Protein AF-0000000080269031 (afdb_homodimer)

Organism: Selenomonas ruminantium (NCBI:txid971)

Secondary structure (DSSP, 8-state):
--------GGG-HHHHHHHHHHHHTT----EEEE--STT--EEEEEEEEETTEEEEEEEEE-SSSEEEEEEEEES---GGGHHHHHHHHHHHHHH-SS-EEEE-TTS-EEEEEEEE--GGG--HHHHHHHHHHHHHHHHHHHHHHHHHHH--/--------GGG-HHHHHHHHHHHHTT----EEEE--STT--EEEEEEEEETTEEEEEEEEE-SSSEEEEEEEEES---GGGHHHHHHHHHHHHHH-SS-EEEE-TTS-EEEEEEEE--GGG--HHHHHHHHHHHHHHHHHHHHHHHHHHH--

Nearest PDB structures (foldseek):
  4h5b-assembly1_A  TM=6.605E-01  e=9.428E-04  Deinococcus radiodurans R1 = ATCC 13939 = DSM 20539
  3epu-assembly1_B  TM=6.458E-01  e=1.858E-01  Salmonella enterica subsp. enterica serovar Typhimurium
  1xkp-assembly1_B  TM=5.368E-01  e=6.849E-02  Yersinia pestis
  2plg-assembly1_B  TM=4.827E-01  e=7.170E-01  Synechococcus elongatus
  1nd4-assembly1_B  TM=2.500E-01  e=1.368E+00  Klebsiella pneumoniae

Radius of gyration: 20.29 Å; Cα contacts (8 Å, |Δi|>4): 514; chains: 2; bounding box: 49×65×46 Å

Structure (mmCIF, N/CA/C/O backbone):
data_AF-0000000080269031-model_v1
#
loop_
_entity.id
_entity.type
_entity.pdbx_description
1 polymer 'Putative sensory transduction regulator'
#
loop_
_atom_site.group_PDB
_atom_site.id
_atom_site.type_symbol
_atom_site.label_atom_id
_atom_site.label_alt_id
_atom_site.label_comp_id
_atom_site.label_asym_id
_atom_site.label_entity_id
_atom_site.label_seq_id
_atom_site.pdbx_PDB_ins_code
_atom_site.Cartn_x
_atom_site.Cartn_y
_atom_site.Cartn_z
_atom_site.occupancy
_atom_site.B_iso_or_equiv
_atom_site.auth_seq_id
_atom_site.auth_comp_id
_atom_site.auth_asym_id
_atom_site.auth_atom_id
_atom_site.pdbx_PDB_model_num
ATOM 1 N N . MET A 1 1 ? -13.305 33.188 -23.172 1 34.16 1 MET A N 1
ATOM 2 C CA . MET A 1 1 ? -13.047 31.781 -22.984 1 34.16 1 MET A CA 1
ATOM 3 C C . MET A 1 1 ? -13.836 31.234 -21.797 1 34.16 1 MET A C 1
ATOM 5 O O . MET A 1 1 ? -13.859 31.859 -20.719 1 34.16 1 MET A O 1
ATOM 9 N N . PRO A 1 2 ? -14.867 30.391 -21.984 1 37 2 PRO A N 1
ATOM 10 C CA . PRO A 1 2 ? -15.719 29.984 -20.859 1 37 2 PRO A CA 1
ATOM 11 C C . PRO A 1 2 ? -14.922 29.438 -19.672 1 37 2 PRO A C 1
ATOM 13 O O . PRO A 1 2 ? -13.875 28.812 -19.875 1 37 2 PRO A O 1
ATOM 16 N N . ARG A 1 3 ? -14.859 30.094 -18.578 1 33.38 3 ARG A N 1
ATOM 17 C CA . ARG A 1 3 ? -14.258 29.609 -17.328 1 33.38 3 ARG A CA 1
ATOM 18 C C . ARG A 1 3 ? -14.516 28.125 -17.141 1 33.38 3 ARG A C 1
ATOM 20 O O . ARG A 1 3 ? -15.664 27.672 -17.125 1 33.38 3 ARG A O 1
ATOM 27 N N . LYS A 1 4 ? -13.656 27.188 -17.625 1 43.5 4 LYS A N 1
ATOM 28 C CA . LYS A 1 4 ? -13.742 25.75 -17.359 1 43.5 4 LYS A CA 1
ATOM 29 C C . LYS A 1 4 ? -14.266 25.484 -15.945 1 43.5 4 LYS A C 1
ATOM 31 O O . LYS A 1 4 ? -13.711 25.984 -14.969 1 43.5 4 LYS A O 1
ATOM 36 N N . ALA A 1 5 ? -15.531 25.203 -15.625 1 43.94 5 ALA A N 1
ATOM 37 C CA . ALA A 1 5 ? -16.266 24.953 -14.383 1 43.94 5 ALA A CA 1
ATOM 38 C C . ALA A 1 5 ? -15.398 24.172 -13.391 1 43.94 5 ALA A C 1
ATOM 40 O O . ALA A 1 5 ? -14.828 23.141 -13.734 1 43.94 5 ALA A O 1
ATOM 41 N N . LYS A 1 6 ? -14.773 24.828 -12.422 1 51.22 6 LYS A N 1
ATOM 42 C CA . LYS A 1 6 ? -14.055 24.203 -11.312 1 51.22 6 LYS A CA 1
ATOM 43 C C . LYS A 1 6 ? -14.742 22.906 -10.875 1 51.22 6 LYS A C 1
ATOM 45 O O . LYS A 1 6 ? -15.922 22.906 -10.523 1 51.22 6 LYS A O 1
ATOM 50 N N . LYS A 1 7 ? -14.273 21.75 -11.5 1 59.34 7 LYS A N 1
ATOM 51 C CA . LYS A 1 7 ? -14.82 20.5 -11.008 1 59.34 7 LYS A CA 1
ATOM 52 C C . LYS A 1 7 ? -14.914 20.5 -9.484 1 59.34 7 LYS A C 1
ATOM 54 O O . LYS A 1 7 ? -13.984 20.938 -8.797 1 59.34 7 LYS A O 1
ATOM 59 N N . SER A 1 8 ? -16.062 20.578 -8.836 1 73 8 SER A N 1
ATOM 60 C CA . SER A 1 8 ? -16.406 20.625 -7.418 1 73 8 SER A CA 1
ATOM 61 C C . SER A 1 8 ? -16.469 19.219 -6.82 1 73 8 SER A C 1
ATOM 63 O O . SER A 1 8 ? -16.359 18.219 -7.543 1 73 8 SER A O 1
ATOM 65 N N . VAL A 1 9 ? -16.406 19.125 -5.441 1 82.38 9 VAL A N 1
ATOM 66 C CA . VAL A 1 9 ? -16.562 17.891 -4.684 1 82.38 9 VAL A CA 1
ATOM 67 C C . VAL A 1 9 ? -17.703 17.062 -5.262 1 82.38 9 VAL A C 1
ATOM 69 O O . VAL A 1 9 ? -17.672 15.836 -5.262 1 82.38 9 VAL A O 1
ATOM 72 N N . GLU A 1 10 ? -18.609 17.734 -5.988 1 84.69 10 GLU A N 1
ATOM 73 C CA . GLU A 1 10 ? -19.828 17.109 -6.48 1 84.69 10 GLU A CA 1
ATOM 74 C C . GLU A 1 10 ? -19.547 16.203 -7.684 1 84.69 10 GLU A C 1
ATOM 76 O O . GLU A 1 10 ? -20.344 15.328 -8.016 1 84.69 10 GLU A O 1
ATOM 81 N N . SER A 1 11 ? -18.484 16.438 -8.305 1 87.62 11 SER A N 1
ATOM 82 C CA . SER A 1 11 ? -18.156 15.648 -9.484 1 87.62 11 SER A CA 1
ATOM 83 C C . SER A 1 11 ? -17.484 14.336 -9.094 1 87.62 11 SER A C 1
ATOM 85 O O . SER A 1 11 ? -17.219 13.492 -9.945 1 87.62 11 SER A O 1
ATOM 87 N N . ASN A 1 12 ? -17.234 14.125 -7.809 1 93.44 12 ASN A N 1
ATOM 88 C CA . ASN A 1 12 ? -16.625 12.938 -7.223 1 93.44 12 ASN A CA 1
ATOM 89 C C . ASN A 1 12 ? -17.531 12.289 -6.184 1 93.44 12 ASN A C 1
ATOM 91 O O . ASN A 1 12 ? -17.594 12.75 -5.039 1 93.44 12 ASN A O 1
ATOM 95 N N . GLU A 1 13 ? -18.172 11.234 -6.586 1 93.44 13 GLU A N 1
ATOM 96 C CA . GLU A 1 13 ? -19.172 10.602 -5.742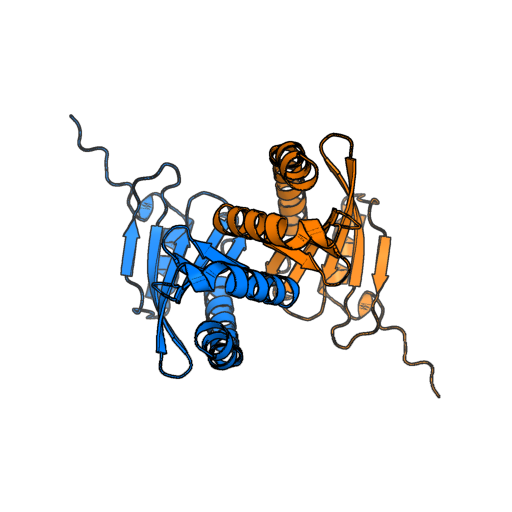 1 93.44 13 GLU A CA 1
ATOM 97 C C . GLU A 1 13 ? -18.562 10.125 -4.426 1 93.44 13 GLU A C 1
ATOM 99 O O . GLU A 1 13 ? -19.188 10.25 -3.367 1 93.44 13 GLU A O 1
ATOM 104 N N . LYS A 1 14 ? -17.406 9.523 -4.469 1 96.31 14 LYS A N 1
ATOM 105 C CA . LYS A 1 14 ? -16.734 9.047 -3.264 1 96.31 14 LYS A CA 1
ATOM 106 C C . LYS A 1 14 ? -16.422 10.203 -2.316 1 96.31 14 LYS A C 1
ATOM 108 O O . LYS A 1 14 ? -16.594 10.078 -1.102 1 96.31 14 LYS A O 1
ATOM 113 N N . ALA A 1 15 ? -15.961 11.273 -2.91 1 96.25 15 ALA A N 1
ATOM 114 C CA . ALA A 1 15 ? -15.641 12.445 -2.104 1 96.25 15 ALA A CA 1
ATOM 115 C C . ALA A 1 15 ? -16.891 12.992 -1.418 1 96.25 15 ALA A C 1
ATOM 117 O O . ALA A 1 15 ? -16.844 13.406 -0.256 1 96.25 15 ALA A O 1
ATOM 118 N N . VAL A 1 16 ? -18 12.992 -2.105 1 95.38 16 VAL A N 1
ATOM 119 C CA . VAL A 1 16 ? -19.266 13.453 -1.541 1 95.38 16 VAL A CA 1
ATOM 120 C C . VAL A 1 16 ? -19.656 12.555 -0.366 1 95.38 16 VAL A C 1
ATOM 122 O O . VAL A 1 16 ? -20.031 13.055 0.701 1 95.38 16 VAL A O 1
ATOM 125 N N . LYS A 1 17 ? -19.516 11.281 -0.581 1 96.12 17 LYS A N 1
ATOM 126 C CA . LYS A 1 17 ? -19.859 10.328 0.472 1 96.12 17 LYS A CA 1
ATOM 127 C C . LYS A 1 17 ? -18.984 10.539 1.707 1 96.12 17 LYS A C 1
ATOM 129 O O . LYS A 1 17 ? -19.484 10.477 2.836 1 96.12 17 LYS A O 1
ATOM 134 N N . PHE A 1 18 ? -17.75 10.773 1.532 1 97.19 18 PHE A N 1
ATOM 135 C CA . PHE A 1 18 ? -16.828 10.977 2.654 1 97.19 18 PHE A CA 1
ATOM 136 C C . PHE A 1 18 ? -17.156 12.273 3.389 1 97.19 18 PHE A C 1
ATOM 138 O O . PHE A 1 18 ? -17.141 12.32 4.621 1 97.19 18 PHE A O 1
ATOM 145 N N . GLN A 1 19 ? -17.453 13.305 2.615 1 96.5 19 GLN A N 1
ATOM 146 C CA . GLN A 1 19 ? -17.844 14.578 3.209 1 96.5 19 GLN A CA 1
ATOM 147 C C . GLN A 1 19 ? -19.094 14.43 4.066 1 96.5 19 GLN A C 1
ATOM 149 O O . GLN A 1 19 ? -19.172 14.977 5.172 1 96.5 19 GLN A O 1
ATOM 154 N N . GLU A 1 20 ? -20.047 13.75 3.549 1 96.44 20 GLU A N 1
ATOM 155 C CA . GLU A 1 20 ? -21.281 13.492 4.301 1 96.44 20 GLU A CA 1
ATOM 156 C C . GLU A 1 20 ? -20.984 12.727 5.59 1 96.44 20 GLU A C 1
ATOM 158 O O . GLU A 1 20 ? -21.547 13.031 6.641 1 96.44 20 GLU A O 1
ATOM 163 N N . PHE A 1 21 ? -20.156 11.75 5.457 1 97.38 21 PHE A N 1
ATOM 164 C CA . PHE A 1 21 ? -19.734 10.969 6.617 1 97.38 21 PHE A CA 1
ATOM 165 C C . PHE A 1 21 ? -19.109 11.867 7.676 1 97.38 21 PHE A C 1
ATOM 167 O O . PHE A 1 21 ? -19.406 11.742 8.867 1 97.38 21 PHE A O 1
ATOM 174 N N . LEU A 1 22 ? -18.188 12.789 7.309 1 97 22 LEU A N 1
ATOM 175 C CA . LEU A 1 22 ? -17.531 13.719 8.227 1 97 22 LEU A CA 1
ATOM 176 C C . LEU A 1 22 ? -18.562 14.602 8.93 1 97 22 LEU A C 1
ATOM 178 O O . LEU A 1 22 ? -18.5 14.773 10.148 1 97 22 LEU A O 1
ATOM 182 N N . ILE A 1 23 ? -19.516 15.102 8.172 1 96.5 23 ILE A N 1
ATOM 183 C CA . ILE A 1 23 ? -20.547 15.984 8.695 1 96.5 23 ILE A CA 1
ATOM 184 C C . ILE A 1 23 ? -21.422 15.227 9.695 1 96.5 23 ILE A C 1
ATOM 186 O O . ILE A 1 23 ? -21.641 15.695 10.812 1 96.5 23 ILE A O 1
ATOM 190 N N . GLU A 1 24 ? -21.828 14.062 9.344 1 97.25 24 GLU A N 1
ATOM 191 C CA . GLU A 1 24 ? -22.719 13.242 10.164 1 97.25 24 GLU A CA 1
ATOM 192 C C . GLU A 1 24 ? -22.047 12.859 11.484 1 97.25 24 GLU A C 1
ATOM 194 O O . GLU A 1 24 ? -22.734 12.672 12.492 1 97.25 24 GLU A O 1
ATOM 199 N N . ASN A 1 25 ? -20.797 12.742 11.484 1 96.81 25 ASN A N 1
ATOM 200 C CA . ASN A 1 25 ? -20.078 12.305 12.68 1 96.81 25 ASN A CA 1
ATOM 201 C C . ASN A 1 25 ? -19.406 13.477 13.391 1 96.81 25 ASN A C 1
ATOM 203 O O . ASN A 1 25 ? -18.594 13.273 14.297 1 96.81 25 ASN A O 1
ATOM 207 N N . ASN A 1 26 ? -19.625 14.703 12.984 1 96.38 26 ASN A N 1
ATOM 208 C CA . ASN A 1 26 ? -19.141 15.945 13.578 1 96.38 26 ASN A CA 1
ATOM 209 C C . ASN A 1 26 ? -17.609 16 13.586 1 96.38 26 ASN A C 1
ATOM 211 O O . ASN A 1 26 ? -17.016 16.375 14.594 1 96.38 26 ASN A O 1
ATOM 215 N N . ILE A 1 27 ? -17.062 15.477 12.461 1 95.44 27 ILE A N 1
ATOM 216 C CA . ILE A 1 27 ? -15.609 15.555 12.266 1 95.44 27 ILE A CA 1
ATOM 217 C C . ILE A 1 27 ? -15.266 16.812 11.477 1 95.44 27 ILE A C 1
ATOM 219 O O . ILE A 1 27 ? -15.625 16.922 10.297 1 95.44 27 ILE A O 1
ATOM 223 N N . ASN A 1 28 ? -14.547 17.766 12.055 1 94.25 28 ASN A N 1
ATOM 224 C CA . ASN A 1 28 ? -14.312 19.062 11.43 1 94.25 28 ASN A CA 1
ATOM 225 C C . ASN A 1 28 ? -12.82 19.375 11.32 1 94.25 28 ASN A C 1
ATOM 227 O O . ASN A 1 28 ? -12.43 20.547 11.281 1 94.25 28 ASN A O 1
ATOM 231 N N . VAL A 1 29 ? -12.086 18.406 11.18 1 93.38 29 VAL A N 1
ATOM 232 C CA . VAL A 1 29 ? -10.641 18.609 11.234 1 93.38 29 VAL A CA 1
ATOM 233 C C . VAL A 1 29 ? -10.07 18.641 9.812 1 93.38 29 VAL A C 1
ATOM 235 O O . VAL A 1 29 ? -8.859 18.734 9.625 1 93.38 29 VAL A O 1
ATOM 238 N N . PHE A 1 30 ? -10.914 18.578 8.812 1 96.12 30 PHE A N 1
ATOM 239 C CA . PHE A 1 30 ? -10.445 18.516 7.434 1 96.12 30 PHE A CA 1
ATOM 240 C C . PHE A 1 30 ? -10.82 19.797 6.688 1 96.12 30 PHE A C 1
ATOM 242 O O . PHE A 1 30 ? -11.922 20.328 6.863 1 96.12 30 PHE A O 1
ATOM 249 N N . SER A 1 31 ? -9.945 20.281 5.918 1 96.62 31 SER A N 1
ATOM 250 C CA . SER A 1 31 ? -10.234 21.234 4.852 1 96.62 31 SER A CA 1
ATOM 251 C C . SER A 1 31 ? -10.266 20.547 3.488 1 96.62 31 SER A C 1
ATOM 253 O O . SER A 1 31 ? -9.492 19.625 3.234 1 96.62 31 SER A O 1
ATOM 255 N N . THR A 1 32 ? -11.109 21.016 2.648 1 95.75 32 THR A N 1
ATOM 256 C CA . THR A 1 32 ? -11.305 20.344 1.366 1 95.75 32 THR A CA 1
ATOM 257 C C . THR A 1 32 ? -10.828 21.219 0.217 1 95.75 32 THR A C 1
ATOM 259 O O . THR A 1 32 ? -11.031 22.438 0.227 1 95.75 32 THR A O 1
ATOM 262 N N . GLU A 1 33 ? -10.141 20.578 -0.695 1 94.75 33 GLU A N 1
ATOM 263 C CA . GLU A 1 33 ? -9.68 21.234 -1.91 1 94.75 33 GLU A CA 1
ATOM 264 C C . GLU A 1 33 ? -9.922 20.375 -3.141 1 94.75 33 GLU A C 1
ATOM 266 O O . GLU A 1 33 ? -9.539 19.203 -3.166 1 94.75 33 GLU A O 1
ATOM 271 N N . SER A 1 34 ? -10.555 20.922 -4.145 1 94.12 34 SER A N 1
ATOM 272 C CA . SER A 1 34 ? -10.766 20.203 -5.406 1 94.12 34 SER A CA 1
ATOM 273 C C . SER A 1 34 ? -9.664 20.531 -6.414 1 94.12 34 SER A C 1
ATOM 275 O O . SER A 1 34 ? -9.297 21.688 -6.59 1 94.12 34 SER A O 1
ATOM 277 N N . MET A 1 35 ? -9.211 19.484 -6.969 1 92.75 35 MET A N 1
ATOM 278 C CA . MET A 1 35 ? -8.164 19.672 -7.98 1 92.75 35 MET A CA 1
ATOM 279 C C . MET A 1 35 ? -8.773 19.734 -9.375 1 92.75 35 MET A C 1
ATOM 281 O O . MET A 1 35 ? -9.828 19.141 -9.625 1 92.75 35 MET A O 1
ATOM 285 N N . ASP A 1 36 ? -8.039 20.516 -10.227 1 89.88 36 ASP A N 1
ATOM 286 C CA . ASP A 1 36 ? -8.445 20.594 -11.625 1 89.88 36 ASP A CA 1
ATOM 287 C C . ASP A 1 36 ? -7.75 19.516 -12.461 1 89.88 36 ASP A C 1
ATOM 289 O O . ASP A 1 36 ? -6.805 19.812 -13.195 1 89.88 36 ASP A O 1
ATOM 293 N N . ASP A 1 37 ? -8.172 18.344 -12.289 1 90.62 37 ASP A N 1
ATOM 294 C CA . ASP A 1 37 ? -7.586 17.234 -13.039 1 90.62 37 ASP A CA 1
ATOM 295 C C . ASP A 1 37 ? -8.672 16.328 -13.617 1 90.62 37 ASP A C 1
ATOM 297 O O . ASP A 1 37 ? -9.859 16.5 -13.32 1 90.62 37 ASP A O 1
ATOM 301 N N . ASP A 1 38 ? -8.281 15.43 -14.492 1 90.62 38 ASP A N 1
ATOM 302 C CA . ASP A 1 38 ? -9.219 14.578 -15.227 1 90.62 38 ASP A CA 1
ATOM 303 C C . ASP A 1 38 ? -9.898 13.578 -14.289 1 90.62 38 ASP A C 1
ATOM 305 O O . ASP A 1 38 ? -10.914 12.984 -14.648 1 90.62 38 ASP A O 1
ATOM 309 N N . TYR A 1 39 ? -9.398 13.484 -13.07 1 91.06 39 TYR A N 1
ATOM 310 C CA . TYR A 1 39 ? -9.93 12.469 -12.164 1 91.06 39 TYR A CA 1
ATOM 311 C C . TYR A 1 39 ? -10.789 13.109 -11.07 1 91.06 39 TYR A C 1
ATOM 313 O O . TYR A 1 39 ? -11.172 12.438 -10.109 1 91.06 39 TYR A O 1
ATOM 321 N N . ALA A 1 40 ? -11.031 14.391 -11.18 1 93.69 40 ALA A N 1
ATOM 322 C CA . ALA A 1 40 ? -11.844 15.102 -10.195 1 93.69 40 ALA A CA 1
ATOM 323 C C . ALA A 1 40 ? -11.352 14.836 -8.773 1 93.69 40 ALA A C 1
ATOM 325 O O . ALA A 1 40 ? -12.141 14.5 -7.891 1 93.69 40 ALA A O 1
ATOM 326 N N . THR A 1 41 ? -10.078 14.922 -8.602 1 96.38 41 THR A N 1
ATOM 327 C CA . THR A 1 41 ? -9.484 14.633 -7.301 1 96.38 41 THR A CA 1
ATOM 328 C C . THR A 1 41 ? -9.922 15.664 -6.266 1 96.38 41 THR A C 1
ATOM 330 O O . THR A 1 41 ? -9.914 16.875 -6.539 1 96.38 41 THR A O 1
ATOM 333 N N . VAL A 1 42 ? -10.344 15.188 -5.156 1 97.56 42 VAL A N 1
ATOM 334 C CA . VAL A 1 42 ? -10.633 16.031 -3.994 1 97.56 42 VAL A CA 1
ATOM 335 C C . VAL A 1 42 ? -9.648 15.703 -2.871 1 97.56 42 VAL A C 1
ATOM 337 O O . VAL A 1 42 ? -9.469 14.539 -2.51 1 97.56 42 VAL A O 1
ATOM 340 N N . LEU A 1 43 ? -9.016 16.703 -2.357 1 97.81 43 LEU A N 1
ATOM 341 C CA . LEU A 1 43 ? -8.094 16.578 -1.233 1 97.81 43 LEU A CA 1
ATOM 342 C C . LEU A 1 43 ? -8.773 16.953 0.077 1 97.81 43 LEU A C 1
ATOM 344 O O . LEU A 1 43 ? -9.352 18.047 0.187 1 97.81 43 LEU A O 1
ATOM 348 N N . PHE A 1 44 ? -8.805 16.062 0.998 1 98.12 44 PHE A N 1
ATOM 349 C CA . PHE A 1 44 ? -9.172 16.359 2.379 1 98.12 44 PHE A CA 1
ATOM 350 C C . PHE A 1 44 ? -7.93 16.547 3.24 1 98.12 44 PHE A C 1
ATOM 352 O O . PHE A 1 44 ? -7.309 15.562 3.668 1 98.12 44 PHE A O 1
ATOM 359 N N . ARG A 1 45 ? -7.555 17.766 3.508 1 97.94 45 ARG A N 1
ATOM 360 C CA . ARG A 1 45 ? -6.309 18.094 4.195 1 97.94 45 ARG A CA 1
ATOM 361 C C . ARG A 1 45 ? -6.52 18.172 5.703 1 97.94 45 ARG A C 1
ATOM 363 O O . ARG A 1 45 ? -7.547 18.672 6.168 1 97.94 45 ARG A O 1
ATOM 370 N N . SER A 1 46 ? -5.648 17.594 6.406 1 97.38 46 SER A N 1
ATOM 371 C CA . SER A 1 46 ? -5.637 17.641 7.867 1 97.38 46 SER A CA 1
ATOM 372 C C . SER A 1 46 ? -4.223 17.469 8.414 1 97.38 46 SER A C 1
ATOM 374 O O . SER A 1 46 ? -3.248 17.797 7.73 1 97.38 46 SER A O 1
ATOM 376 N N . ARG A 1 47 ? -4.137 17.25 9.672 1 97.44 47 ARG A N 1
ATOM 377 C CA . ARG A 1 47 ? -2.883 16.969 10.367 1 97.44 47 ARG A CA 1
ATOM 378 C C . ARG A 1 47 ? -3.033 15.805 11.336 1 97.44 47 ARG A C 1
ATOM 380 O O . ARG A 1 47 ? -4.125 15.555 11.852 1 97.44 47 ARG A O 1
ATOM 387 N N . ILE A 1 48 ? -1.985 15.148 11.422 1 95.94 48 ILE A N 1
ATOM 388 C CA . ILE A 1 48 ? -1.922 14.094 12.43 1 95.94 48 ILE A CA 1
ATOM 389 C C . ILE A 1 48 ? -0.862 14.438 13.477 1 95.94 48 ILE A C 1
ATOM 391 O O . ILE A 1 48 ? 0.196 14.977 13.141 1 95.94 48 ILE A O 1
ATOM 395 N N . GLU A 1 49 ? -1.2 14.172 14.68 1 94.94 49 GLU A N 1
ATOM 396 C CA . GLU A 1 49 ? -0.252 14.383 15.766 1 94.94 49 GLU A CA 1
ATOM 397 C C . GLU A 1 49 ? 0.342 13.055 16.234 1 94.94 49 GLU A C 1
ATOM 399 O O . GLU A 1 49 ? -0.392 12.109 16.531 1 94.94 49 GLU A O 1
ATOM 404 N N . ALA A 1 50 ? 1.583 12.969 16.219 1 92.81 50 ALA A N 1
ATOM 405 C CA . ALA A 1 50 ? 2.322 11.812 16.719 1 92.81 50 ALA A CA 1
ATOM 406 C C . ALA A 1 50 ? 3.568 12.242 17.484 1 92.81 50 ALA A C 1
ATOM 408 O O . ALA A 1 50 ? 4.383 13.016 16.969 1 92.81 50 ALA A O 1
ATOM 409 N N . ARG A 1 51 ? 3.756 11.719 18.719 1 94.31 51 ARG A N 1
ATOM 410 C CA . ARG A 1 51 ? 4.902 12.016 19.562 1 94.31 51 ARG A CA 1
ATOM 411 C C . ARG A 1 51 ? 5.109 13.523 19.688 1 94.31 51 ARG A C 1
ATOM 413 O O . ARG A 1 51 ? 6.234 14.016 19.578 1 94.31 51 ARG A O 1
ATOM 420 N N . GLY A 1 52 ? 4.066 14.25 19.781 1 92.75 52 GLY A N 1
ATOM 421 C CA . GLY A 1 52 ? 4.117 15.695 19.969 1 92.75 52 GLY A CA 1
ATOM 422 C C . GLY A 1 52 ? 4.383 16.453 18.688 1 92.75 52 GLY A C 1
ATOM 423 O O . GLY A 1 52 ? 4.441 17.688 18.688 1 92.75 52 GLY A O 1
ATOM 424 N N . GLN A 1 53 ? 4.551 15.805 17.547 1 94.12 53 GLN A N 1
ATOM 425 C CA . GLN A 1 53 ? 4.766 16.438 16.25 1 94.12 53 GLN A CA 1
ATOM 426 C C . GLN A 1 53 ? 3.463 16.547 15.469 1 94.12 53 GLN A C 1
ATOM 428 O O . GLN A 1 53 ? 2.617 15.648 15.539 1 94.12 53 GLN A O 1
ATOM 433 N N . ILE A 1 54 ? 3.359 17.641 14.758 1 96.94 54 ILE A N 1
ATOM 434 C CA . ILE A 1 54 ? 2.223 17.828 13.867 1 96.94 54 ILE A CA 1
ATOM 435 C C . ILE A 1 54 ? 2.645 17.562 12.422 1 96.94 54 ILE A C 1
ATOM 437 O O . ILE A 1 54 ? 3.465 18.281 11.859 1 96.94 54 ILE A O 1
ATOM 441 N N . LEU A 1 55 ? 2.121 16.547 11.859 1 97.75 55 LEU A N 1
ATOM 442 C CA . LEU A 1 55 ? 2.496 16.125 10.516 1 97.75 55 LEU A CA 1
ATOM 443 C C . LEU A 1 55 ? 1.372 16.406 9.523 1 97.75 55 LEU A C 1
ATOM 445 O O . LEU A 1 55 ? 0.227 16 9.75 1 97.75 55 LEU A O 1
ATOM 449 N N . PRO A 1 56 ? 1.681 17.047 8.383 1 98.06 56 PRO A N 1
ATOM 450 C CA . PRO A 1 56 ? 0.649 17.25 7.363 1 98.06 56 PRO A CA 1
ATOM 451 C C . PRO A 1 56 ? 0.137 15.938 6.773 1 98.06 56 PRO A C 1
ATOM 453 O O . PRO A 1 56 ? 0.923 15.023 6.527 1 98.06 56 PRO A O 1
ATOM 456 N N . MET A 1 57 ? -1.146 15.844 6.672 1 98.5 57 MET A N 1
ATOM 457 C CA . MET A 1 57 ? -1.798 14.664 6.105 1 98.5 57 MET A CA 1
ATOM 458 C C . MET A 1 57 ? -2.941 15.07 5.184 1 98.5 57 MET A C 1
ATOM 460 O O . MET A 1 57 ? -3.586 16.094 5.398 1 98.5 57 MET A O 1
ATOM 464 N N . ALA A 1 58 ? -3.135 14.289 4.148 1 98.38 58 ALA A N 1
ATOM 465 C CA . ALA A 1 58 ? -4.277 14.5 3.258 1 98.38 58 ALA A CA 1
ATOM 466 C C . ALA A 1 58 ? -4.848 13.164 2.783 1 98.38 58 ALA A C 1
ATOM 468 O O . ALA A 1 58 ? -4.117 12.18 2.656 1 98.38 58 ALA A O 1
ATOM 469 N N . ILE A 1 59 ? -6.086 13.164 2.609 1 98.5 59 ILE A N 1
ATOM 470 C CA . ILE A 1 59 ? -6.77 12.055 1.94 1 98.5 59 ILE A CA 1
ATOM 471 C C . ILE A 1 59 ? -7.113 12.453 0.507 1 98.5 59 ILE A C 1
ATOM 473 O O . ILE A 1 59 ? -7.801 13.453 0.281 1 98.5 59 ILE A O 1
ATOM 477 N N . LEU A 1 60 ? -6.578 11.758 -0.427 1 98.06 60 LEU A N 1
ATOM 478 C CA . LEU A 1 60 ? -6.84 12 -1.843 1 98.06 60 LEU A CA 1
ATOM 479 C C . LEU A 1 60 ? -7.906 11.047 -2.369 1 98.06 60 LEU A C 1
ATOM 481 O O . LEU A 1 60 ? -7.695 9.828 -2.406 1 98.06 60 LEU A O 1
ATOM 485 N N . ILE A 1 61 ? -9.031 11.555 -2.729 1 97.44 61 ILE A N 1
ATOM 486 C CA . ILE A 1 61 ? -10.141 10.789 -3.287 1 97.44 61 ILE A CA 1
ATOM 487 C C . ILE A 1 61 ? -10.406 11.234 -4.723 1 97.44 61 ILE A C 1
ATOM 489 O O . ILE A 1 61 ? -10.688 12.406 -4.973 1 97.44 61 ILE A O 1
ATOM 493 N N . ASP A 1 62 ? -10.25 10.367 -5.656 1 95.69 62 ASP A N 1
ATOM 494 C CA . ASP A 1 62 ? -10.531 10.688 -7.051 1 95.69 62 ASP A CA 1
ATOM 495 C C . ASP A 1 62 ? -11.461 9.648 -7.676 1 95.69 62 ASP A C 1
ATOM 497 O O . ASP A 1 62 ? -12.055 8.828 -6.973 1 95.69 62 ASP A O 1
ATOM 501 N N . THR A 1 63 ? -11.688 9.695 -9.008 1 93.94 63 THR A N 1
ATOM 502 C CA . THR A 1 63 ? -12.695 8.844 -9.641 1 93.94 63 THR A CA 1
ATOM 503 C C . THR A 1 63 ? -12.125 7.465 -9.945 1 93.94 63 THR A C 1
ATOM 505 O O . THR A 1 63 ? -12.859 6.562 -10.352 1 93.94 63 THR A O 1
ATOM 508 N N . SER A 1 64 ? -10.82 7.246 -9.711 1 92.94 64 SER A N 1
ATOM 509 C CA . SER A 1 64 ? -10.281 5.895 -9.82 1 92.94 64 SER A CA 1
ATOM 510 C C . SER A 1 64 ? -10.703 5.031 -8.641 1 92.94 64 SER A C 1
ATOM 512 O O . SER A 1 64 ? -11.453 5.48 -7.77 1 92.94 64 SER A O 1
ATOM 514 N N . ILE A 1 65 ? -10.242 3.869 -8.562 1 94.25 65 ILE A N 1
ATOM 515 C CA . ILE A 1 65 ? -10.617 2.984 -7.465 1 94.25 65 ILE A CA 1
ATOM 516 C C . ILE A 1 65 ? -9.68 3.188 -6.281 1 94.25 65 ILE A C 1
ATOM 518 O O . ILE A 1 65 ? -9.742 2.457 -5.293 1 94.25 65 ILE A O 1
ATOM 522 N N . PHE A 1 66 ? -8.812 4.164 -6.41 1 95.44 66 PHE A N 1
ATOM 523 C CA . PHE A 1 66 ? -7.781 4.277 -5.383 1 95.44 66 PHE A CA 1
ATOM 524 C C . PHE A 1 66 ? -8.016 5.516 -4.52 1 95.44 66 PHE A C 1
ATOM 526 O O . PHE A 1 66 ? -8.164 6.621 -5.043 1 95.44 66 PHE A O 1
ATOM 533 N N . THR A 1 67 ? -8.117 5.367 -3.301 1 97.19 67 THR A N 1
ATOM 534 C CA . THR A 1 67 ? -8.07 6.398 -2.268 1 97.19 67 THR A CA 1
ATOM 535 C C . THR A 1 67 ? -6.742 6.352 -1.515 1 97.19 67 THR A C 1
ATOM 537 O O . THR A 1 67 ? -6.312 5.285 -1.069 1 97.19 67 THR A O 1
ATOM 540 N N . VAL A 1 68 ? -6.078 7.504 -1.354 1 98.12 68 VAL A N 1
ATOM 541 C CA . VAL A 1 68 ? -4.754 7.516 -0.745 1 98.12 68 VAL A CA 1
ATOM 542 C C . VAL A 1 68 ? -4.762 8.398 0.502 1 98.12 68 VAL A C 1
ATOM 544 O O . VAL A 1 68 ? -5.281 9.516 0.474 1 98.12 68 VAL A O 1
ATOM 547 N N . ILE A 1 69 ? -4.324 7.855 1.586 1 98.56 69 ILE A N 1
ATOM 548 C CA . ILE A 1 69 ? -3.949 8.656 2.746 1 98.56 69 ILE A CA 1
ATOM 549 C C . ILE A 1 69 ? -2.453 8.961 2.699 1 98.56 69 ILE A C 1
ATOM 551 O O . ILE A 1 69 ? -1.625 8.047 2.771 1 98.56 69 ILE A O 1
ATOM 555 N N . ARG A 1 70 ? -2.135 10.227 2.559 1 98.5 70 ARG A N 1
ATOM 556 C CA . ARG A 1 70 ? -0.741 10.633 2.4 1 98.5 70 ARG A CA 1
ATOM 557 C C . ARG A 1 70 ? -0.292 11.516 3.559 1 98.5 70 ARG A C 1
ATOM 559 O O . ARG A 1 70 ? -0.923 12.531 3.848 1 98.5 70 ARG A O 1
ATOM 566 N N . THR A 1 71 ? 0.782 11.133 4.219 1 98.56 71 THR A N 1
ATOM 567 C CA . THR A 1 71 ? 1.345 11.883 5.336 1 98.56 71 THR A CA 1
ATOM 568 C C . THR A 1 71 ? 2.777 12.312 5.027 1 98.56 71 THR A C 1
ATOM 570 O O . THR A 1 71 ? 3.6 11.5 4.613 1 98.56 71 THR A O 1
ATOM 573 N N . GLN A 1 72 ? 2.996 13.562 5.152 1 98 72 GLN A N 1
ATOM 574 C CA . GLN A 1 72 ? 4.355 14.078 5.023 1 98 72 GLN A CA 1
ATOM 575 C C . GLN A 1 72 ? 5.113 13.969 6.34 1 98 72 GLN A C 1
ATOM 577 O O . GLN A 1 72 ? 4.734 14.586 7.336 1 98 72 GLN A O 1
ATOM 582 N N . ILE A 1 73 ? 6.188 13.227 6.316 1 97.06 73 ILE A N 1
ATOM 583 C CA . ILE A 1 73 ? 6.926 12.938 7.539 1 97.06 73 ILE A CA 1
ATOM 584 C C . ILE A 1 73 ? 8.086 13.922 7.68 1 97.06 73 ILE A C 1
ATOM 586 O O . ILE A 1 73 ? 8.438 14.32 8.789 1 97.06 73 ILE A O 1
ATOM 590 N N . ILE A 1 74 ? 8.719 14.227 6.531 1 96 74 ILE A N 1
ATOM 591 C CA . ILE A 1 74 ? 9.836 15.164 6.492 1 96 74 ILE A CA 1
ATOM 592 C C . ILE A 1 74 ? 9.625 16.172 5.367 1 96 74 ILE A C 1
ATOM 594 O O . ILE A 1 74 ? 9.219 15.805 4.262 1 96 74 ILE A O 1
ATOM 598 N N . SER A 1 75 ? 9.891 17.375 5.598 1 93.81 75 SER A N 1
ATOM 599 C CA . SER A 1 75 ? 9.625 18.438 4.629 1 93.81 75 SER A CA 1
ATOM 600 C C . SER A 1 75 ? 10.828 18.672 3.727 1 93.81 75 SER A C 1
ATOM 602 O O . SER A 1 75 ? 10.688 19.156 2.605 1 93.81 75 SER A O 1
ATOM 604 N N . GLY A 1 76 ? 11.984 18.312 4.234 1 93 76 GLY A N 1
ATOM 605 C CA . GLY A 1 76 ? 13.188 18.562 3.459 1 93 76 GLY A CA 1
ATOM 606 C C . GLY A 1 76 ? 14.367 17.719 3.896 1 93 76 GLY A C 1
ATOM 607 O O . GLY A 1 76 ? 15.125 18.109 4.789 1 93 76 GLY A O 1
ATOM 608 N N . LEU A 1 77 ? 14.484 16.672 3.236 1 94.31 77 LEU A N 1
ATOM 609 C CA . LEU A 1 77 ? 15.625 15.797 3.475 1 94.31 77 LEU A CA 1
ATOM 610 C C . LEU A 1 77 ? 16.844 16.266 2.695 1 94.31 77 LEU A C 1
ATOM 612 O O . LEU A 1 77 ? 16.797 16.406 1.473 1 94.31 77 LEU A O 1
ATOM 616 N N . PRO A 1 78 ? 17.906 16.594 3.438 1 93.12 78 PRO A N 1
ATOM 617 C CA . PRO A 1 78 ? 19.125 16.984 2.717 1 93.12 78 PRO A CA 1
ATOM 618 C C . PRO A 1 78 ? 19.547 15.945 1.679 1 93.12 78 PRO A C 1
ATOM 620 O O . PRO A 1 78 ? 19.438 14.742 1.918 1 93.12 78 PRO A O 1
ATOM 623 N N . GLU A 1 79 ? 20.094 16.484 0.616 1 92.69 79 GLU A N 1
ATOM 624 C CA . GLU A 1 79 ? 20.438 15.641 -0.521 1 92.69 79 GLU A CA 1
ATOM 625 C C . GLU A 1 79 ? 21.469 14.578 -0.123 1 92.69 79 GLU A C 1
ATOM 627 O O . GLU A 1 79 ? 21.391 13.438 -0.594 1 92.69 79 GLU A O 1
ATOM 632 N N . ASP A 1 80 ? 22.375 14.961 0.701 1 92.31 80 ASP A N 1
ATOM 633 C CA . ASP A 1 80 ? 23.469 14.062 1.053 1 92.31 80 ASP A CA 1
ATOM 634 C C . ASP A 1 80 ? 22.984 12.914 1.934 1 92.31 80 ASP A C 1
ATOM 636 O O . ASP A 1 80 ? 23.656 11.898 2.068 1 92.31 80 ASP A O 1
ATOM 640 N N . LYS A 1 81 ? 21.812 13.039 2.496 1 93.81 81 LYS A N 1
ATOM 641 C CA . LYS A 1 81 ? 21.266 12 3.371 1 93.81 81 LYS A CA 1
ATOM 642 C C . LYS A 1 81 ? 20.312 11.086 2.611 1 93.81 81 LYS A C 1
ATOM 644 O O . LYS A 1 81 ? 19.969 10.008 3.094 1 93.81 81 LYS A O 1
ATOM 649 N N . GLN A 1 82 ? 19.891 11.453 1.463 1 94.31 82 GLN A N 1
ATOM 650 C CA . GLN A 1 82 ? 18.797 10.797 0.744 1 94.31 82 GLN A CA 1
ATOM 651 C C . GLN A 1 82 ? 19.141 9.344 0.424 1 94.31 82 GLN A C 1
ATOM 653 O O . GLN A 1 82 ? 18.328 8.445 0.609 1 94.31 82 GLN A O 1
ATOM 658 N N . PRO A 1 83 ? 20.422 9.07 0.018 1 93.44 83 PRO A N 1
ATOM 659 C CA . PRO A 1 83 ? 20.719 7.672 -0.3 1 93.44 83 PRO A CA 1
ATOM 660 C C . PRO A 1 83 ? 20.562 6.746 0.906 1 93.44 83 PRO A C 1
ATOM 662 O O . PRO A 1 83 ? 19.922 5.688 0.8 1 93.44 83 PRO A O 1
ATOM 665 N N . ARG A 1 84 ? 21.016 7.109 1.983 1 94.06 84 ARG A N 1
ATOM 666 C CA . ARG A 1 84 ? 20.922 6.301 3.197 1 94.06 84 ARG A CA 1
ATOM 667 C C . ARG A 1 84 ? 19.469 6.156 3.643 1 94.06 84 ARG A C 1
ATOM 669 O O . ARG A 1 84 ? 19.047 5.074 4.055 1 94.06 84 ARG A O 1
ATOM 676 N N . ILE A 1 85 ? 18.719 7.203 3.555 1 95.88 85 ILE A N 1
ATOM 677 C CA . ILE A 1 85 ? 17.328 7.188 4.004 1 95.88 85 ILE A CA 1
ATOM 678 C C . ILE A 1 85 ? 16.5 6.332 3.061 1 95.88 85 ILE A C 1
ATOM 680 O O . ILE A 1 85 ? 15.625 5.582 3.504 1 95.88 85 ILE A O 1
ATOM 684 N N . LYS A 1 86 ? 16.812 6.445 1.796 1 96.56 86 LYS A N 1
ATOM 685 C CA . LYS A 1 86 ? 16.094 5.59 0.85 1 96.56 86 LYS A CA 1
ATOM 686 C C . LYS A 1 86 ? 16.344 4.117 1.141 1 96.56 86 LYS A C 1
ATOM 688 O O . LYS A 1 86 ? 15.453 3.285 1 1 96.56 86 LYS A O 1
ATOM 693 N N . GLU A 1 87 ? 17.531 3.818 1.609 1 95.5 87 GLU A N 1
ATOM 694 C CA . GLU A 1 87 ? 17.844 2.457 2.039 1 95.5 87 GLU A CA 1
ATOM 695 C C . GLU A 1 87 ? 17 2.061 3.252 1 95.5 87 GLU A C 1
ATOM 697 O O . GLU A 1 87 ? 16.453 0.959 3.299 1 95.5 87 GLU A O 1
ATOM 702 N N . TYR A 1 88 ? 16.891 2.877 4.121 1 96.38 88 TYR A N 1
ATOM 703 C CA . TYR A 1 88 ? 16.094 2.633 5.324 1 96.38 88 TYR A CA 1
ATOM 704 C C . TYR A 1 88 ? 14.617 2.5 4.984 1 96.38 88 TYR A C 1
ATOM 706 O O . TYR A 1 88 ? 13.93 1.632 5.523 1 96.38 88 TYR A O 1
ATOM 714 N N . LEU A 1 89 ? 14.148 3.342 4.047 1 97.94 89 LEU A N 1
ATOM 715 C CA . LEU A 1 89 ? 12.75 3.268 3.635 1 97.94 89 LEU A CA 1
ATOM 716 C C . LEU A 1 89 ? 12.453 1.938 2.947 1 97.94 89 LEU A C 1
ATOM 718 O O . LEU A 1 89 ? 11.359 1.388 3.094 1 97.94 89 LEU A O 1
ATOM 722 N N . ASN A 1 90 ? 13.43 1.441 2.213 1 97.94 90 ASN A N 1
ATOM 723 C CA . ASN A 1 90 ? 13.289 0.106 1.644 1 97.94 90 ASN A CA 1
ATOM 724 C C . ASN A 1 90 ? 13.062 -0.945 2.727 1 97.94 90 ASN A C 1
ATOM 726 O O . ASN A 1 90 ? 12.227 -1.838 2.568 1 97.94 90 ASN A O 1
ATOM 730 N N . GLU A 1 91 ? 13.766 -0.832 3.811 1 96.81 91 GLU A N 1
ATOM 731 C CA . GLU A 1 91 ? 13.602 -1.764 4.922 1 96.81 91 GLU A CA 1
ATOM 732 C C . GLU A 1 91 ? 12.211 -1.643 5.543 1 96.81 91 GLU A C 1
ATOM 734 O O . GLU A 1 91 ? 11.586 -2.65 5.887 1 96.81 91 GLU A O 1
ATOM 739 N N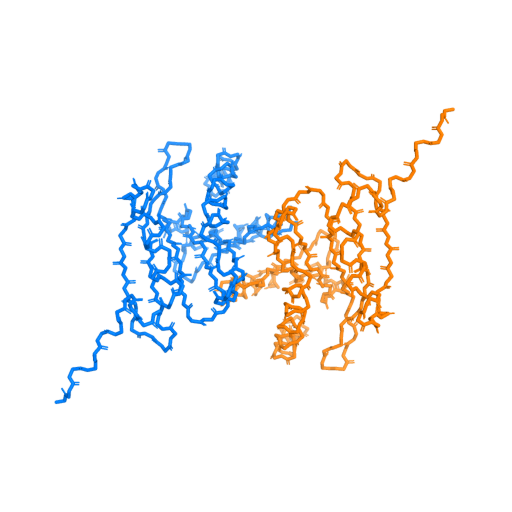 . LEU A 1 92 ? 11.75 -0.445 5.699 1 97.62 92 LEU A N 1
ATOM 740 C CA . LEU A 1 92 ? 10.414 -0.219 6.258 1 97.62 92 LEU A CA 1
ATOM 741 C C . LEU A 1 92 ? 9.336 -0.768 5.328 1 97.62 92 LEU A C 1
ATOM 743 O O . LEU A 1 92 ? 8.367 -1.369 5.789 1 97.62 92 LEU A O 1
ATOM 747 N N . ASN A 1 93 ? 9.547 -0.554 4.02 1 98 93 ASN A N 1
ATOM 748 C CA . ASN A 1 93 ? 8.594 -1.056 3.037 1 98 93 ASN A CA 1
ATOM 749 C C . ASN A 1 93 ? 8.555 -2.582 3.027 1 98 93 ASN A C 1
ATOM 751 O O . ASN A 1 93 ? 7.496 -3.174 2.787 1 98 93 ASN A O 1
ATOM 755 N N . ALA A 1 94 ? 9.633 -3.195 3.334 1 97.06 94 ALA A N 1
ATOM 756 C CA . ALA A 1 94 ? 9.68 -4.652 3.424 1 97.06 94 ALA A CA 1
ATOM 757 C C . ALA A 1 94 ? 9.039 -5.145 4.719 1 97.06 94 ALA A C 1
ATOM 759 O O . ALA A 1 94 ? 8.484 -6.242 4.762 1 97.06 94 ALA A O 1
ATOM 760 N N . ARG A 1 95 ? 9.055 -4.363 5.695 1 95.81 95 ARG A N 1
ATOM 761 C CA . ARG A 1 95 ? 8.641 -4.766 7.039 1 95.81 95 ARG A CA 1
ATOM 762 C C . ARG A 1 95 ? 7.148 -4.555 7.242 1 95.81 95 ARG A C 1
ATOM 764 O O . ARG A 1 95 ? 6.473 -5.387 7.855 1 95.81 95 ARG A O 1
ATOM 771 N N . TYR A 1 96 ? 6.598 -3.48 6.723 1 95.75 96 TYR A N 1
ATOM 772 C CA . TYR A 1 96 ? 5.219 -3.117 7.02 1 95.75 96 TYR A CA 1
ATOM 773 C C . TYR A 1 96 ? 4.32 -3.357 5.812 1 95.75 96 TYR A C 1
ATOM 775 O O . TYR A 1 96 ? 4.668 -2.988 4.688 1 95.75 96 TYR A O 1
ATOM 783 N N . LYS A 1 97 ? 3.18 -3.867 6.07 1 92.88 97 LYS A N 1
ATOM 784 C CA . LYS A 1 97 ? 2.283 -4.324 5.012 1 92.88 97 LYS A CA 1
ATOM 785 C C . LYS A 1 97 ? 1.58 -3.146 4.344 1 92.88 97 LYS A C 1
ATOM 787 O O . LYS A 1 97 ? 1.548 -3.051 3.115 1 92.88 97 LYS A O 1
ATOM 792 N N . SER A 1 98 ? 1.104 -2.25 5.156 1 93.81 98 SER A N 1
ATOM 793 C CA . SER A 1 98 ? 0.114 -1.312 4.637 1 93.81 98 SER A CA 1
ATOM 794 C C . SER A 1 98 ? 0.731 0.059 4.387 1 93.81 98 SER A C 1
ATOM 796 O O . SER A 1 98 ? 0.075 0.952 3.848 1 93.81 98 SER A O 1
ATOM 798 N N . PHE A 1 99 ? 1.965 0.227 4.793 1 97.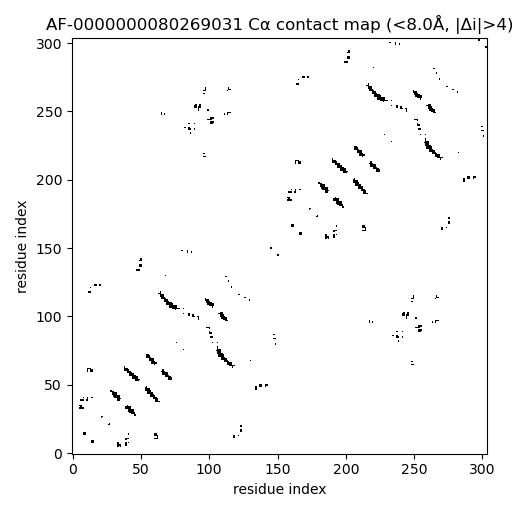25 99 PHE A N 1
ATOM 799 C CA . PHE A 1 99 ? 2.584 1.546 4.746 1 97.25 99 PHE A CA 1
ATOM 800 C C . PHE A 1 99 ? 3.652 1.602 3.66 1 97.25 99 PHE A C 1
ATOM 802 O O . PHE A 1 99 ? 4.562 0.771 3.633 1 97.25 99 PHE A O 1
ATOM 809 N N . LYS A 1 100 ? 3.527 2.576 2.799 1 98.5 100 LYS A N 1
ATOM 810 C CA . LYS A 1 100 ? 4.5 2.777 1.729 1 98.5 100 LYS A CA 1
ATOM 811 C C . LYS A 1 100 ? 5.289 4.066 1.939 1 98.5 100 LYS A C 1
ATOM 813 O O . LYS A 1 100 ? 4.723 5.16 1.912 1 98.5 100 LYS A O 1
ATOM 818 N N . TYR A 1 101 ? 6.574 3.916 2.119 1 98.62 101 TYR A N 1
ATOM 819 C CA . TYR A 1 101 ? 7.477 5.039 2.35 1 98.62 101 TYR A CA 1
ATOM 820 C C . TYR A 1 101 ? 8.25 5.387 1.083 1 98.62 101 TYR A C 1
ATOM 822 O O . TYR A 1 101 ? 8.672 4.496 0.341 1 98.62 101 TYR A O 1
ATOM 830 N N . TYR A 1 102 ? 8.438 6.672 0.883 1 98.5 102 TYR A N 1
ATOM 831 C CA . TYR A 1 102 ? 9.289 7.07 -0.233 1 98.5 102 TYR A CA 1
ATOM 832 C C . TYR A 1 102 ? 9.742 8.516 -0.083 1 98.5 102 TYR A C 1
ATOM 834 O O . TYR A 1 102 ? 9.156 9.281 0.683 1 98.5 102 TYR A O 1
ATOM 842 N N . VAL A 1 103 ? 10.82 8.859 -0.748 1 97.88 103 VAL A N 1
ATOM 843 C CA . VAL A 1 103 ? 11.305 10.227 -0.883 1 97.88 103 VAL A CA 1
ATOM 844 C C . VAL A 1 103 ? 10.859 10.805 -2.225 1 97.88 103 VAL A C 1
ATOM 846 O O . VAL A 1 103 ? 11.062 10.188 -3.273 1 97.88 103 VAL A O 1
ATOM 849 N N . HIS A 1 104 ? 10.188 11.914 -2.152 1 96.25 104 HIS A N 1
ATOM 850 C CA . HIS A 1 104 ? 9.797 12.617 -3.369 1 96.25 104 HIS A CA 1
ATOM 851 C C . HIS A 1 104 ? 10.945 13.453 -3.92 1 96.25 104 HIS A C 1
ATOM 853 O O . HIS A 1 104 ? 11.953 13.656 -3.238 1 96.25 104 HIS A O 1
ATOM 859 N N . GLN A 1 105 ? 10.836 13.906 -5.129 1 89.06 105 GLN A N 1
ATOM 860 C CA . GLN A 1 105 ? 11.906 14.609 -5.824 1 89.06 105 GLN A CA 1
ATOM 861 C C . GLN A 1 105 ? 12.281 15.898 -5.094 1 89.06 105 GLN A C 1
ATOM 863 O O . GLN A 1 105 ? 13.438 16.328 -5.145 1 89.06 105 GLN A O 1
ATOM 868 N N . ASP A 1 106 ? 11.406 16.5 -4.332 1 91.06 106 ASP A N 1
ATOM 869 C CA . ASP A 1 106 ? 11.664 17.75 -3.637 1 91.06 106 ASP A CA 1
ATOM 870 C C . ASP A 1 106 ? 12.234 17.5 -2.244 1 91.06 106 ASP A C 1
ATOM 872 O O . ASP A 1 106 ? 12.344 18.438 -1.437 1 91.06 106 ASP A O 1
ATOM 876 N N . GLY A 1 107 ? 12.57 16.281 -1.956 1 93.81 107 GLY A N 1
ATOM 877 C CA . GLY A 1 107 ? 13.211 15.938 -0.693 1 93.81 107 GLY A CA 1
ATOM 878 C C . GLY A 1 107 ? 12.219 15.648 0.417 1 93.81 107 GLY A C 1
ATOM 879 O O . GLY A 1 107 ? 12.609 15.328 1.541 1 93.81 107 GLY A O 1
ATOM 880 N N . LYS A 1 108 ? 10.977 15.727 0.106 1 97.44 108 LYS A N 1
ATOM 881 C CA . LYS A 1 108 ? 9.961 15.383 1.093 1 97.44 108 LYS A CA 1
ATOM 882 C C . LYS A 1 108 ? 9.836 13.867 1.245 1 97.44 108 LYS A C 1
ATOM 884 O O . LYS A 1 108 ? 9.969 13.125 0.269 1 97.44 108 LYS A O 1
ATOM 889 N N . VAL A 1 109 ? 9.648 13.453 2.449 1 98.12 109 VAL A N 1
ATOM 890 C CA . VAL A 1 109 ? 9.422 12.039 2.729 1 98.12 109 VAL A CA 1
ATOM 891 C C . VAL A 1 109 ? 7.949 11.812 3.055 1 98.12 109 VAL A C 1
ATOM 893 O O . VAL A 1 109 ? 7.375 12.508 3.893 1 98.12 109 VAL A O 1
ATOM 896 N N . TYR A 1 110 ? 7.41 10.82 2.383 1 98.44 110 TYR A N 1
ATOM 897 C CA . TYR A 1 110 ? 5.988 10.547 2.557 1 98.44 110 TYR A CA 1
ATOM 898 C C . TYR A 1 110 ? 5.766 9.125 3.059 1 98.44 110 TYR A C 1
ATOM 900 O O . TYR A 1 110 ? 6.629 8.258 2.887 1 98.44 110 TYR A O 1
ATOM 908 N N . LEU A 1 111 ? 4.711 8.984 3.729 1 98.44 111 LEU A N 1
ATOM 909 C CA . LEU A 1 111 ? 4.09 7.715 4.094 1 98.44 111 LEU A CA 1
ATOM 910 C C . LEU A 1 111 ? 2.674 7.621 3.541 1 98.44 111 LEU A C 1
ATOM 912 O O . LEU A 1 111 ? 1.798 8.398 3.932 1 98.44 111 LEU A O 1
ATOM 916 N N . ASP A 1 112 ? 2.439 6.637 2.605 1 98.5 112 ASP A N 1
ATOM 917 C CA . ASP A 1 112 ? 1.131 6.492 1.974 1 98.5 112 ASP A CA 1
ATOM 918 C C . ASP A 1 112 ? 0.435 5.215 2.439 1 98.5 112 ASP A C 1
ATOM 920 O O . ASP A 1 112 ? 1.094 4.215 2.727 1 98.5 112 ASP A O 1
ATOM 924 N N . ILE A 1 113 ? -0.809 5.277 2.586 1 98.38 113 ILE A N 1
ATOM 925 C CA . ILE A 1 113 ? -1.716 4.137 2.637 1 98.38 113 ILE A CA 1
ATOM 926 C C . ILE A 1 113 ? -2.676 4.188 1.451 1 98.38 113 ILE A C 1
ATOM 928 O O . ILE A 1 113 ? -3.301 5.223 1.194 1 98.38 113 ILE A O 1
ATOM 932 N N . CYS A 1 114 ? -2.777 3.188 0.679 1 97.69 114 CYS A N 1
ATOM 933 C CA . CYS A 1 114 ? -3.701 3.135 -0.45 1 97.69 114 CYS A CA 1
ATOM 934 C C . CYS A 1 114 ? -4.883 2.223 -0.145 1 97.69 114 CYS A C 1
ATOM 936 O O . CYS A 1 114 ? -4.699 1.101 0.332 1 97.69 114 CYS A O 1
ATOM 938 N N . LEU A 1 115 ? -6.043 2.678 -0.383 1 96.81 115 LEU A N 1
ATOM 939 C CA . LEU A 1 115 ? -7.289 1.946 -0.176 1 96.81 115 LEU A CA 1
ATOM 940 C C . LEU A 1 115 ? -8.078 1.84 -1.476 1 96.81 115 LEU A C 1
ATOM 942 O O . LEU A 1 115 ? -8.672 2.82 -1.926 1 96.81 115 LEU A O 1
ATOM 946 N N . PRO A 1 116 ? -8.102 0.686 -2.049 1 95.12 116 PRO A N 1
ATOM 947 C CA . PRO A 1 116 ? -8.938 0.519 -3.238 1 95.12 116 PRO A CA 1
ATOM 948 C C . PRO A 1 116 ? -10.422 0.405 -2.902 1 95.12 116 PRO A C 1
ATOM 950 O O . PRO A 1 116 ? -10.82 -0.446 -2.102 1 95.12 116 PRO A O 1
ATOM 953 N N . PHE A 1 117 ? -11.203 1.306 -3.484 1 92.44 117 PHE A N 1
ATOM 954 C CA . PHE A 1 117 ? -12.656 1.315 -3.361 1 92.44 117 PHE A CA 1
ATOM 955 C C . PHE A 1 117 ? -13.312 1.475 -4.727 1 92.44 117 PHE A C 1
ATOM 957 O O . PHE A 1 117 ? -12.922 2.342 -5.512 1 92.44 117 PHE A O 1
ATOM 964 N N . VAL A 1 118 ? -14.25 0.634 -4.934 1 88 118 VAL A N 1
ATOM 965 C CA . VAL A 1 118 ? -15.172 0.975 -6.012 1 88 118 VAL A CA 1
ATOM 966 C C . VAL A 1 118 ? -16.344 1.782 -5.449 1 88 118 VAL A C 1
ATOM 968 O O . VAL A 1 118 ? -16.547 1.818 -4.238 1 88 118 VAL A O 1
ATOM 971 N N . ASP A 1 119 ? -17.062 2.455 -6.32 1 85.69 119 ASP A N 1
ATOM 972 C CA . ASP A 1 119 ? -18.109 3.375 -5.895 1 85.69 119 ASP A CA 1
ATOM 973 C C . ASP A 1 119 ? -19.125 2.67 -4.992 1 85.69 119 ASP A C 1
ATOM 975 O O . ASP A 1 119 ? -19.5 3.193 -3.941 1 85.69 119 ASP A O 1
ATOM 979 N N . ASP A 1 120 ? -19.469 1.49 -5.27 1 86.06 120 ASP A N 1
ATOM 980 C CA . ASP A 1 120 ? -20.562 0.785 -4.602 1 86.06 120 ASP A CA 1
ATOM 981 C C . ASP A 1 120 ? -20.141 0.294 -3.221 1 86.06 120 ASP A C 1
ATOM 983 O O . ASP A 1 120 ? -20.969 0.07 -2.348 1 86.06 120 ASP A O 1
ATOM 987 N N . THR A 1 121 ? -18.797 0.233 -3.068 1 86 121 THR A N 1
ATOM 988 C CA . THR A 1 121 ? -18.344 -0.349 -1.807 1 86 121 THR A CA 1
ATOM 989 C C . THR A 1 121 ? -17.438 0.622 -1.054 1 86 121 THR A C 1
ATOM 991 O O . THR A 1 121 ? -16.672 0.212 -0.181 1 86 121 THR A O 1
ATOM 994 N N . PHE A 1 122 ? -17.625 1.867 -1.502 1 93.19 122 PHE A N 1
ATOM 995 C CA . PHE A 1 122 ? -16.844 2.881 -0.796 1 93.19 122 PHE A CA 1
ATOM 996 C C . PHE A 1 122 ? -17.188 2.891 0.688 1 93.19 122 PHE A C 1
ATOM 998 O O . PHE A 1 122 ? -18.375 2.883 1.058 1 93.19 122 PHE A O 1
ATOM 1005 N N . ASP A 1 123 ? -16.141 2.854 1.557 1 93.69 123 ASP A N 1
ATOM 1006 C CA . ASP A 1 123 ? -16.344 2.697 2.992 1 93.69 123 ASP A CA 1
ATOM 1007 C C . ASP A 1 123 ? -15.586 3.77 3.775 1 93.69 123 ASP A C 1
ATOM 1009 O O . ASP A 1 123 ? -14.398 3.607 4.07 1 93.69 123 ASP A O 1
ATOM 1013 N N . SER A 1 124 ? -16.234 4.754 4.23 1 95.44 124 SER A N 1
ATOM 1014 C CA . SER A 1 124 ? -15.664 5.859 4.996 1 95.44 124 SER A CA 1
ATOM 1015 C C . SER A 1 124 ? -15.141 5.379 6.344 1 95.44 124 SER A C 1
ATOM 1017 O O . SER A 1 124 ? -14.156 5.918 6.859 1 95.44 124 SER A O 1
ATOM 1019 N N . LYS A 1 125 ? -15.789 4.309 6.871 1 94.94 125 LYS A N 1
ATOM 1020 C CA . LYS A 1 125 ? -15.367 3.768 8.164 1 94.94 125 LYS A CA 1
ATOM 1021 C C . LYS A 1 125 ? -13.992 3.115 8.062 1 94.94 125 LYS A C 1
ATOM 1023 O O . LYS A 1 125 ? -13.211 3.16 9.008 1 94.94 125 LYS A O 1
ATOM 1028 N N . MET A 1 126 ? -13.766 2.521 6.926 1 95.19 126 MET A N 1
ATOM 1029 C CA . MET A 1 126 ? -12.445 1.936 6.699 1 95.19 126 MET A CA 1
ATOM 1030 C C . MET A 1 126 ? -11.367 3.014 6.672 1 95.19 126 MET A C 1
ATOM 1032 O O . MET A 1 126 ? -10.273 2.822 7.211 1 95.19 126 MET A O 1
ATOM 1036 N N . ILE A 1 127 ? -11.656 4.168 6.062 1 97.12 127 ILE A N 1
ATOM 1037 C CA . ILE A 1 127 ? -10.719 5.289 6.047 1 97.12 127 ILE A CA 1
ATOM 1038 C C . ILE A 1 127 ? -10.414 5.727 7.477 1 97.12 127 ILE A C 1
ATOM 1040 O O . ILE A 1 127 ? -9.25 5.906 7.844 1 97.12 127 ILE A O 1
ATOM 1044 N N . GLN A 1 128 ? -11.461 5.887 8.234 1 95.81 128 GLN A N 1
ATOM 1045 C CA . GLN A 1 128 ? -11.305 6.289 9.625 1 95.81 128 GLN A CA 1
ATOM 1046 C C . GLN A 1 128 ? -10.453 5.281 10.391 1 95.81 128 GLN A C 1
ATOM 1048 O O . GLN A 1 128 ? -9.57 5.664 11.164 1 95.81 128 GLN A O 1
ATOM 1053 N N . LEU A 1 129 ? -10.727 3.986 10.211 1 96.25 129 LEU A N 1
ATOM 1054 C CA . LEU A 1 129 ? -9.953 2.936 10.859 1 96.25 129 LEU A CA 1
ATOM 1055 C C . LEU A 1 129 ? -8.477 3.027 10.477 1 96.25 129 LEU A C 1
ATOM 1057 O O . LEU A 1 129 ? -7.602 2.941 11.336 1 96.25 129 LEU A O 1
ATOM 1061 N N . MET A 1 130 ? -8.203 3.238 9.195 1 97.12 130 MET A N 1
ATOM 1062 C CA . MET A 1 130 ? -6.82 3.285 8.719 1 97.12 130 MET A CA 1
ATOM 1063 C C . MET A 1 130 ? -6.102 4.52 9.258 1 97.12 130 MET A C 1
ATOM 1065 O O . MET A 1 130 ? -4.895 4.488 9.492 1 97.12 130 MET A O 1
ATOM 1069 N N . LEU A 1 131 ? -6.848 5.633 9.484 1 97.06 131 LEU A N 1
ATOM 1070 C CA . LEU A 1 131 ? -6.258 6.805 10.125 1 97.06 131 LEU A CA 1
ATOM 1071 C C . LEU A 1 131 ? -5.789 6.477 11.539 1 97.06 131 LEU A C 1
ATOM 1073 O O . LEU A 1 131 ? -4.703 6.895 11.945 1 97.06 131 LEU A O 1
ATOM 1077 N N . SER A 1 132 ? -6.598 5.711 12.211 1 96.12 132 SER A N 1
ATOM 1078 C CA . SER A 1 132 ? -6.211 5.297 13.555 1 96.12 132 SER A CA 1
ATOM 1079 C C . SER A 1 132 ? -4.977 4.398 13.523 1 96.12 132 SER A C 1
ATOM 1081 O O . SER A 1 132 ? -4.074 4.547 14.352 1 96.12 132 SER A O 1
ATOM 1083 N N . VAL A 1 133 ? -4.934 3.465 12.578 1 96.88 133 VAL A N 1
ATOM 1084 C CA . VAL A 1 133 ? -3.791 2.574 12.414 1 96.88 133 VAL A CA 1
ATOM 1085 C C . VAL A 1 133 ? -2.541 3.391 12.086 1 96.88 133 VAL A C 1
ATOM 1087 O O . VAL A 1 133 ? -1.456 3.105 12.602 1 96.88 133 VAL A O 1
ATOM 1090 N N . LEU A 1 134 ? -2.701 4.41 11.281 1 97.75 134 LEU A N 1
ATOM 1091 C CA . LEU A 1 134 ? -1.614 5.305 10.898 1 97.75 134 LEU A CA 1
ATOM 1092 C C . LEU A 1 134 ? -1.036 6.016 12.117 1 97.75 134 LEU A C 1
ATOM 1094 O O . LEU A 1 134 ? 0.183 6.062 12.289 1 97.75 134 LEU A O 1
ATOM 1098 N N . VAL A 1 135 ? -1.898 6.559 12.922 1 97.06 135 VAL A N 1
ATOM 1099 C CA . VAL A 1 135 ? -1.459 7.273 14.117 1 97.06 135 VAL A CA 1
ATOM 1100 C C . VAL A 1 135 ? -0.69 6.324 15.031 1 97.06 135 VAL A C 1
ATOM 1102 O O . VAL A 1 135 ? 0.386 6.668 15.531 1 97.06 135 VAL A O 1
ATOM 1105 N N . GLN A 1 136 ? -1.234 5.156 15.234 1 97 136 GLN A N 1
ATOM 1106 C CA . GLN A 1 136 ? -0.574 4.164 16.078 1 97 136 GLN A CA 1
ATOM 1107 C C . GLN A 1 136 ? 0.798 3.797 15.516 1 97 136 GLN A C 1
ATOM 1109 O O . GLN A 1 136 ? 1.77 3.682 16.266 1 97 136 GLN A O 1
ATOM 1114 N N . HIS A 1 137 ? 0.854 3.6 14.242 1 97.75 137 HIS A N 1
ATOM 1115 C CA . HIS A 1 137 ? 2.115 3.271 13.594 1 97.75 137 HIS A CA 1
ATOM 1116 C C . HIS A 1 137 ? 3.148 4.371 13.805 1 97.75 137 HIS A C 1
ATOM 1118 O O . HIS A 1 137 ? 4.277 4.098 14.219 1 97.75 137 HIS A O 1
ATOM 1124 N N . LEU A 1 138 ? 2.758 5.625 13.562 1 97.62 138 LEU A N 1
ATOM 1125 C CA . LEU A 1 138 ? 3.674 6.75 13.695 1 97.62 138 LEU A CA 1
ATOM 1126 C C . LEU A 1 138 ? 4.125 6.918 15.148 1 97.62 138 LEU A C 1
ATOM 1128 O O . LEU A 1 138 ? 5.289 7.23 15.406 1 97.62 138 LEU A O 1
ATOM 1132 N N . GLU A 1 139 ? 3.209 6.664 16.078 1 97.19 139 GLU A N 1
ATOM 1133 C CA . GLU A 1 139 ? 3.576 6.715 17.484 1 97.19 139 GLU A CA 1
ATOM 1134 C C . GLU A 1 139 ? 4.672 5.703 17.812 1 97.19 139 GLU A C 1
ATOM 1136 O O . GLU A 1 139 ? 5.555 5.977 18.625 1 97.19 139 GLU A O 1
ATOM 1141 N N . ALA A 1 140 ? 4.609 4.625 17.141 1 96.5 140 ALA A N 1
ATOM 1142 C CA . ALA A 1 140 ? 5.527 3.527 17.438 1 96.5 140 ALA A CA 1
ATOM 1143 C C . ALA A 1 140 ? 6.875 3.74 16.75 1 96.5 140 ALA A C 1
ATOM 1145 O O . ALA A 1 140 ? 7.918 3.369 17.297 1 96.5 140 ALA A O 1
ATOM 1146 N N . VAL A 1 141 ? 6.879 4.379 15.586 1 95.81 141 VAL A N 1
ATOM 1147 C CA . VAL A 1 141 ? 8.094 4.293 14.789 1 95.81 141 VAL A CA 1
ATOM 1148 C C . VAL A 1 141 ? 8.75 5.672 14.695 1 95.81 141 VAL A C 1
ATOM 1150 O O . VAL A 1 141 ? 9.906 5.789 14.281 1 95.81 141 VAL A O 1
ATOM 1153 N N . TYR A 1 142 ? 8.133 6.73 15.023 1 96.06 142 TYR A N 1
ATOM 1154 C CA . TYR A 1 142 ? 8.555 8.086 14.695 1 96.06 142 TYR A CA 1
ATOM 1155 C C . TYR A 1 142 ? 9.938 8.383 15.273 1 96.06 142 TYR A C 1
ATOM 1157 O O . TYR A 1 142 ? 10.812 8.883 14.562 1 96.06 142 TYR A O 1
ATOM 1165 N N . ASP A 1 143 ? 10.164 8.102 16.516 1 94.88 143 ASP A N 1
ATOM 1166 C CA . ASP A 1 143 ? 11.43 8.414 17.156 1 94.88 143 ASP A CA 1
ATOM 1167 C C . ASP A 1 143 ? 12.594 7.684 16.484 1 94.88 143 ASP A C 1
ATOM 1169 O O . ASP A 1 143 ? 13.641 8.273 16.219 1 94.88 143 ASP A O 1
ATOM 1173 N N . GLU A 1 144 ? 12.352 6.418 16.281 1 95.25 144 GLU A N 1
ATOM 1174 C CA . GLU A 1 144 ? 13.383 5.656 15.586 1 95.25 144 GLU A CA 1
ATOM 1175 C C . GLU A 1 144 ? 13.625 6.219 14.188 1 95.25 144 GLU A C 1
ATOM 1177 O O . GLU A 1 144 ? 14.773 6.324 13.75 1 95.25 144 GLU A O 1
ATOM 1182 N N . PHE A 1 145 ? 12.562 6.578 13.484 1 95.44 145 PHE A N 1
ATOM 1183 C CA . PHE A 1 145 ? 12.656 7.145 12.148 1 95.44 145 PHE A CA 1
ATOM 1184 C C . PHE A 1 145 ? 13.492 8.422 12.156 1 95.44 145 PHE A C 1
ATOM 1186 O O . PHE A 1 145 ? 14.43 8.57 11.367 1 95.44 145 PHE A O 1
ATOM 1193 N N . MET A 1 146 ? 13.211 9.312 13.102 1 94.12 146 MET A N 1
ATOM 1194 C CA . MET A 1 146 ? 13.938 10.57 13.203 1 94.12 146 MET A CA 1
ATOM 1195 C C . MET A 1 146 ? 15.391 10.336 13.578 1 94.12 146 MET A C 1
ATOM 1197 O O . MET A 1 146 ? 16.281 11.047 13.117 1 94.12 146 MET A O 1
ATOM 1201 N N . GLY A 1 147 ? 15.562 9.344 14.422 1 93.88 147 GLY A N 1
ATOM 1202 C CA . GLY A 1 147 ? 16.922 8.961 14.758 1 93.88 147 GLY A CA 1
ATOM 1203 C C . GLY A 1 147 ? 17.734 8.508 13.555 1 93.88 147 GLY A C 1
ATOM 1204 O O . GLY A 1 147 ? 18.906 8.859 13.422 1 93.88 147 GLY A O 1
ATOM 1205 N N . GLN A 1 148 ? 17.094 7.738 12.68 1 92.88 148 GLN A N 1
ATOM 1206 C CA . GLN A 1 148 ? 17.75 7.281 11.461 1 92.88 148 GLN A CA 1
ATOM 1207 C C . GLN A 1 148 ? 18.062 8.453 10.531 1 92.88 148 GLN A C 1
ATOM 1209 O O . GLN A 1 148 ? 19.094 8.461 9.859 1 92.88 148 GLN A O 1
ATOM 1214 N N . VAL A 1 149 ? 17.219 9.414 10.461 1 90.12 149 VAL A N 1
ATOM 1215 C CA . VAL A 1 149 ? 17.344 10.523 9.523 1 90.12 149 VAL A CA 1
ATOM 1216 C C . VAL A 1 149 ? 18.375 11.523 10.047 1 90.12 149 VAL A C 1
ATOM 1218 O O . VAL A 1 149 ? 19.234 12 9.297 1 90.12 149 VAL A O 1
ATOM 1221 N N . TRP A 1 150 ? 18.312 11.781 11.336 1 89.56 150 TRP A N 1
ATOM 1222 C CA . TRP A 1 150 ? 19.078 12.914 11.844 1 89.56 150 TRP A CA 1
ATOM 1223 C C . TRP A 1 150 ? 20.234 12.438 12.719 1 89.56 150 TRP A C 1
ATOM 1225 O O . TRP A 1 150 ? 21.094 13.227 13.109 1 89.56 150 TRP A O 1
ATOM 1235 N N . GLY A 1 151 ? 20.047 11.18 13.094 1 80.06 151 GLY A N 1
ATOM 1236 C CA . GLY A 1 151 ? 21.141 10.672 13.898 1 80.06 151 GLY A CA 1
ATOM 1237 C C . GLY A 1 151 ? 22.438 10.539 13.133 1 80.06 151 GLY A C 1
ATOM 1238 O O . GLY A 1 151 ? 22.438 10.492 11.898 1 80.06 151 GLY A O 1
ATOM 1239 N N . LYS A 1 152 ? 23.672 10.797 13.742 1 66.06 152 LYS A N 1
ATOM 1240 C CA . LYS A 1 152 ? 25.047 10.773 13.25 1 66.06 152 LYS A CA 1
ATOM 1241 C C . LYS A 1 152 ? 25.484 9.344 12.945 1 66.06 152 LYS A C 1
ATOM 1243 O O . LYS A 1 152 ? 25.031 8.391 13.578 1 66.06 152 LYS A O 1
ATOM 1248 N N . MET B 1 1 ? 5.117 -34.562 23.672 1 34.09 1 MET B N 1
ATOM 1249 C CA . MET B 1 1 ? 4.629 -33.188 23.484 1 34.09 1 MET B CA 1
ATOM 1250 C C . MET B 1 1 ? 3.484 -33.156 22.469 1 34.09 1 MET B C 1
ATOM 1252 O O . MET B 1 1 ? 3.566 -33.781 21.406 1 34.09 1 MET B O 1
ATOM 1256 N N . PRO B 1 2 ? 2.236 -32.875 22.844 1 37.03 2 PRO B N 1
ATOM 1257 C CA . PRO B 1 2 ? 1.12 -32.938 21.891 1 37.03 2 PRO B CA 1
ATOM 1258 C C . PRO B 1 2 ? 1.406 -32.156 20.609 1 37.03 2 PRO B C 1
ATOM 1260 O O . PRO B 1 2 ? 2.143 -31.172 20.625 1 37.03 2 PRO B O 1
ATOM 1263 N N . ARG B 1 3 ? 1.531 -32.781 19.5 1 34.03 3 ARG B N 1
ATOM 1264 C CA . ARG B 1 3 ? 1.654 -32.156 18.203 1 34.03 3 ARG B CA 1
ATOM 1265 C C . ARG B 1 3 ? 0.792 -30.906 18.109 1 34.03 3 ARG B C 1
ATOM 1267 O O . ARG B 1 3 ? -0.42 -30.953 18.328 1 34.03 3 ARG B O 1
ATOM 1274 N N . LYS B 1 4 ? 1.244 -29.672 18.469 1 44.62 4 LYS B N 1
ATOM 1275 C CA . LYS B 1 4 ? 0.542 -28.406 18.266 1 44.62 4 LYS B CA 1
ATOM 1276 C C . LYS B 1 4 ? -0.296 -28.438 17 1 44.62 4 LYS B C 1
ATOM 1278 O O . LYS B 1 4 ? 0.222 -28.719 15.914 1 44.62 4 LYS B O 1
ATOM 1283 N N . ALA B 1 5 ? -1.602 -28.672 16.938 1 44 5 ALA B N 1
ATOM 1284 C CA . ALA B 1 5 ? -2.588 -28.781 15.859 1 44 5 ALA B CA 1
ATOM 1285 C C . ALA B 1 5 ? -2.307 -27.781 14.75 1 44 5 ALA B C 1
ATOM 1287 O O . ALA B 1 5 ? -2.133 -26.578 15.016 1 44 5 ALA B O 1
ATOM 1288 N N . LYS B 1 6 ? -1.693 -28.156 13.641 1 51.31 6 LYS B N 1
ATOM 1289 C CA . LYS B 1 6 ? -1.507 -27.344 12.438 1 51.31 6 LYS B CA 1
ATOM 1290 C C . LYS B 1 6 ? -2.701 -26.438 12.195 1 51.31 6 LYS B C 1
ATOM 1292 O O . LYS B 1 6 ? -3.836 -26.906 12.07 1 51.31 6 LYS B O 1
ATOM 1297 N N . LYS B 1 7 ? -2.623 -25.156 12.797 1 59.16 7 LYS B N 1
ATOM 1298 C CA . LYS B 1 7 ? -3.695 -24.219 12.461 1 59.16 7 LYS B CA 1
ATOM 1299 C C . LYS B 1 7 ? -4.078 -24.328 10.992 1 59.16 7 LYS B C 1
ATOM 1301 O O . LYS B 1 7 ? -3.207 -24.391 10.117 1 59.16 7 LYS B O 1
ATOM 1306 N N . SER B 1 8 ? -5.203 -24.828 10.57 1 73.19 8 SER B N 1
ATOM 1307 C CA . SER B 1 8 ? -5.773 -25.078 9.25 1 73.19 8 SER B CA 1
ATOM 1308 C C . SER B 1 8 ? -6.477 -23.828 8.719 1 73.19 8 SER B C 1
ATOM 1310 O O . SER B 1 8 ? -6.637 -22.844 9.438 1 73.19 8 SER B O 1
ATOM 1312 N N . VAL B 1 9 ? -6.707 -23.766 7.344 1 82.44 9 VAL B N 1
ATOM 1313 C CA . VAL B 1 9 ? -7.461 -22.719 6.668 1 82.44 9 VAL B CA 1
ATOM 1314 C C . VAL B 1 9 ? -8.711 -22.375 7.48 1 82.44 9 VAL B C 1
ATOM 1316 O O . VAL B 1 9 ? -9.133 -21.219 7.512 1 82.44 9 VAL B O 1
ATOM 1319 N N . GLU B 1 10 ? -9.141 -23.297 8.336 1 84.69 10 GLU B N 1
ATOM 1320 C CA . GLU B 1 10 ? -10.391 -23.156 9.07 1 84.69 10 GLU B CA 1
ATOM 1321 C C . GLU B 1 10 ? -10.242 -22.172 10.234 1 84.69 10 GLU B C 1
ATOM 1323 O O . GLU B 1 10 ? -11.242 -21.641 10.742 1 84.69 10 GLU B O 1
ATOM 1328 N N . SER B 1 11 ? -9.078 -21.953 10.633 1 87.81 11 SER B N 1
ATOM 1329 C CA . SER B 1 11 ? -8.844 -21.047 11.75 1 87.81 11 SER B CA 1
ATOM 1330 C C . SER B 1 11 ? -8.812 -19.594 11.281 1 87.81 11 SER B C 1
ATOM 1332 O O . SER B 1 11 ? -8.719 -18.672 12.094 1 87.81 11 SER B O 1
ATOM 1334 N N . ASN B 1 12 ? -8.898 -19.359 9.984 1 93.44 12 ASN B N 1
ATOM 1335 C CA . ASN B 1 12 ? -8.906 -18.062 9.328 1 93.44 12 ASN B CA 1
ATOM 1336 C C . ASN B 1 12 ? -10.172 -17.844 8.508 1 93.44 12 ASN B C 1
ATOM 1338 O O . ASN B 1 12 ? -10.273 -18.344 7.383 1 93.44 12 ASN B O 1
ATOM 1342 N N . GLU B 1 13 ? -11.07 -17.094 9.047 1 93.5 13 GLU B N 1
ATOM 1343 C CA . GLU B 1 13 ? -12.383 -16.922 8.438 1 93.5 13 GLU B CA 1
ATOM 1344 C C . GLU B 1 13 ? -12.266 -16.297 7.043 1 93.5 13 GLU B C 1
ATOM 1346 O O . GLU B 1 13 ? -12.977 -16.688 6.121 1 93.5 13 GLU B O 1
ATOM 1351 N N . LYS B 1 14 ? -11.43 -15.312 6.898 1 96.38 14 LYS B N 1
ATOM 1352 C CA . LYS B 1 14 ? -11.227 -14.664 5.605 1 96.38 14 LYS B CA 1
ATOM 1353 C C . LYS B 1 14 ? -10.688 -15.648 4.574 1 96.38 14 LYS B C 1
ATOM 1355 O O . LYS B 1 14 ? -11.117 -15.648 3.42 1 96.38 14 LYS B O 1
ATOM 1360 N N . ALA B 1 15 ? -9.75 -16.438 5.023 1 96.31 15 ALA B N 1
ATOM 1361 C CA . ALA B 1 15 ? -9.172 -17.453 4.133 1 96.31 15 ALA B CA 1
ATOM 1362 C C . ALA B 1 15 ? -10.234 -18.453 3.676 1 96.31 15 ALA B C 1
ATOM 1364 O O . ALA B 1 15 ? -10.25 -18.859 2.512 1 96.31 15 ALA B O 1
ATOM 1365 N N . VAL B 1 16 ? -11.109 -18.828 4.559 1 95.44 16 VAL B N 1
ATOM 1366 C CA . VAL B 1 16 ? -12.195 -19.75 4.23 1 95.44 16 VAL B CA 1
ATOM 1367 C C . VAL B 1 16 ? -13.109 -19.109 3.184 1 95.44 16 VAL B C 1
ATOM 1369 O O . VAL B 1 16 ? -13.461 -19.75 2.191 1 95.44 16 VAL B O 1
ATOM 1372 N N . LYS B 1 17 ? -13.43 -17.875 3.418 1 96.12 17 LYS B N 1
ATOM 1373 C CA . LYS B 1 17 ? -14.289 -17.156 2.482 1 96.12 17 LYS B CA 1
ATOM 1374 C C . LYS B 1 17 ? -13.648 -17.078 1.098 1 96.12 17 LYS B C 1
ATOM 1376 O O . LYS B 1 17 ? -14.328 -17.25 0.084 1 96.12 17 LYS B O 1
ATOM 1381 N N . PHE B 1 18 ? -12.398 -16.828 1.022 1 97.25 18 PHE B N 1
ATOM 1382 C CA . PHE B 1 18 ? -11.703 -16.719 -0.258 1 97.25 18 PHE B CA 1
ATOM 1383 C C . PHE B 1 18 ? -11.656 -18.078 -0.961 1 97.25 18 PHE B C 1
ATOM 1385 O O . PHE B 1 18 ? -11.859 -18.156 -2.174 1 97.25 18 PHE B O 1
ATOM 1392 N N . GLN B 1 19 ? -11.398 -19.094 -0.182 1 96.5 19 GLN B N 1
ATOM 1393 C CA . GLN B 1 19 ? -11.383 -20.453 -0.736 1 96.5 19 GLN B CA 1
ATOM 1394 C C . GLN B 1 19 ? -12.742 -20.812 -1.337 1 96.5 19 GLN B C 1
ATOM 1396 O O . GLN B 1 19 ? -12.812 -21.391 -2.426 1 96.5 19 GLN B O 1
ATOM 1401 N N . GLU B 1 20 ? -13.766 -20.516 -0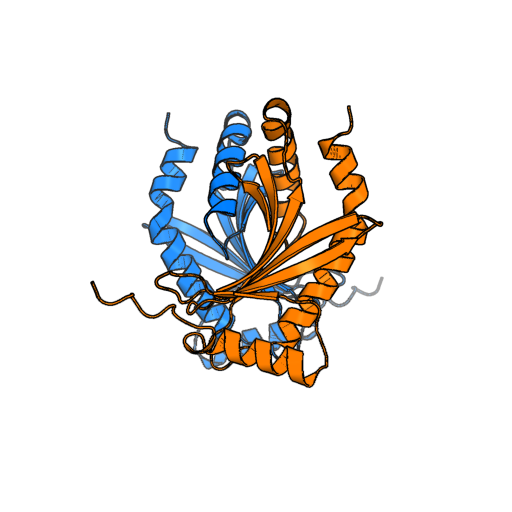.618 1 96.44 20 GLU B N 1
ATOM 1402 C CA . GLU B 1 20 ? -15.117 -20.766 -1.117 1 96.44 20 GLU B CA 1
ATOM 1403 C C . GLU B 1 20 ? -15.375 -20 -2.412 1 96.44 20 GLU B C 1
ATOM 1405 O O . GLU B 1 20 ? -15.969 -20.547 -3.348 1 96.44 20 GLU B O 1
ATOM 1410 N N . PHE B 1 21 ? -14.961 -18.781 -2.406 1 97.44 21 PHE B N 1
ATOM 1411 C CA . PHE B 1 21 ? -15.086 -17.953 -3.596 1 97.44 21 PHE B CA 1
ATOM 1412 C C . PHE B 1 21 ? -14.383 -18.594 -4.785 1 97.44 21 PHE B C 1
ATOM 1414 O O . PHE B 1 21 ? -14.93 -18.641 -5.891 1 97.44 21 PHE B O 1
ATOM 1421 N N . LEU B 1 22 ? -13.148 -19.078 -4.629 1 97 22 LEU B N 1
ATOM 1422 C CA . LEU B 1 22 ? -12.375 -19.734 -5.684 1 97 22 LEU B CA 1
ATOM 1423 C C . LEU B 1 22 ? -13.109 -20.969 -6.211 1 97 22 LEU B C 1
ATOM 1425 O O . LEU B 1 22 ? -13.219 -21.156 -7.426 1 97 22 LEU B O 1
ATOM 1429 N N . ILE B 1 23 ? -13.641 -21.75 -5.305 1 96.5 23 ILE B N 1
ATOM 1430 C CA . ILE B 1 23 ? -14.344 -22.984 -5.664 1 96.5 23 ILE B CA 1
ATOM 1431 C C . ILE B 1 23 ? -15.609 -22.641 -6.449 1 96.5 23 ILE B C 1
ATOM 1433 O O . ILE B 1 23 ? -15.852 -23.203 -7.523 1 96.5 23 ILE B O 1
ATOM 1437 N N . GLU B 1 24 ? -16.344 -21.688 -5.977 1 97.31 24 GLU B N 1
ATOM 1438 C CA . GLU B 1 24 ? -17.609 -21.297 -6.586 1 97.31 24 GLU B CA 1
ATOM 1439 C C . GLU B 1 24 ? -17.391 -20.75 -7.992 1 97.31 24 GLU B C 1
ATOM 1441 O O . GLU B 1 24 ? -18.266 -20.875 -8.852 1 97.31 24 GLU B O 1
ATOM 1446 N N . ASN B 1 25 ? -16.297 -20.156 -8.25 1 96.88 25 ASN B N 1
ATOM 1447 C CA . ASN B 1 25 ? -16.031 -19.531 -9.539 1 96.88 25 ASN B CA 1
ATOM 1448 C C . ASN B 1 25 ? -15.109 -20.391 -10.398 1 96.88 25 ASN B C 1
ATOM 1450 O O . ASN B 1 25 ? -14.625 -19.953 -11.445 1 96.88 25 ASN B O 1
ATOM 1454 N N . ASN B 1 26 ? -14.797 -21.609 -10 1 96.38 26 ASN B N 1
ATOM 1455 C CA . ASN B 1 26 ? -14 -22.594 -10.719 1 96.38 26 ASN B CA 1
ATOM 1456 C C . ASN B 1 26 ? -12.594 -22.078 -11.016 1 96.38 26 ASN B C 1
ATOM 1458 O O . ASN B 1 26 ? -12.094 -22.234 -12.125 1 96.38 26 ASN B O 1
ATOM 1462 N N . ILE B 1 27 ? -12.062 -21.344 -10 1 95.38 27 ILE B N 1
ATOM 1463 C CA . ILE B 1 27 ? -10.688 -20.859 -10.086 1 95.38 27 ILE B CA 1
ATOM 1464 C C . ILE B 1 27 ? -9.75 -21.875 -9.414 1 95.38 27 ILE B C 1
ATOM 1466 O O . ILE B 1 27 ? -9.82 -22.078 -8.203 1 95.38 27 ILE B O 1
ATOM 1470 N N . ASN B 1 28 ? -8.844 -22.5 -10.148 1 94.31 28 ASN B N 1
ATOM 1471 C CA . ASN B 1 28 ? -8.023 -23.594 -9.625 1 94.31 28 ASN B CA 1
ATOM 1472 C C . ASN B 1 28 ? -6.539 -23.312 -9.812 1 94.31 28 ASN B C 1
ATOM 1474 O O . ASN B 1 28 ? -5.734 -24.25 -9.883 1 94.31 28 ASN B O 1
ATOM 1478 N N . VAL B 1 29 ? -6.211 -22.141 -9.789 1 93.25 29 VAL B N 1
ATOM 1479 C CA . VAL B 1 29 ? -4.836 -21.781 -10.109 1 93.25 29 VAL B CA 1
ATOM 1480 C C . VAL B 1 29 ? -4.043 -21.547 -8.828 1 93.25 29 VAL B C 1
ATOM 1482 O O . VAL B 1 29 ? -2.865 -21.188 -8.875 1 93.25 29 VAL B O 1
ATOM 1485 N N . PHE B 1 30 ? -4.648 -21.766 -7.684 1 96.12 30 PHE B N 1
ATOM 1486 C CA . PHE B 1 30 ? -3.98 -21.484 -6.418 1 96.12 30 PHE B CA 1
ATOM 1487 C C . PHE B 1 30 ? -3.705 -22.781 -5.66 1 96.12 30 PHE B C 1
ATOM 1489 O O . PHE B 1 30 ? -4.539 -23.688 -5.648 1 96.12 30 PHE B O 1
ATOM 1496 N N . SER B 1 31 ? -2.582 -22.875 -5.098 1 96.56 31 SER B N 1
ATOM 1497 C CA . SER B 1 31 ? -2.289 -23.828 -4.031 1 96.56 31 SER B CA 1
ATOM 1498 C C . SER B 1 31 ? -2.322 -23.156 -2.662 1 96.56 31 SER B C 1
ATOM 1500 O O . SER B 1 31 ? -1.911 -22 -2.523 1 96.56 31 SER B O 1
ATOM 1502 N N . THR B 1 32 ? -2.752 -23.875 -1.695 1 95.69 32 THR B N 1
ATOM 1503 C CA . THR B 1 32 ? -2.939 -23.281 -0.377 1 95.69 32 THR B CA 1
ATOM 1504 C C . THR B 1 32 ? -1.955 -23.875 0.629 1 95.69 32 THR B C 1
ATOM 1506 O O . THR B 1 32 ? -1.694 -25.078 0.615 1 95.69 32 THR B O 1
ATOM 1509 N N . GLU B 1 33 ? -1.402 -22.969 1.427 1 94.69 33 GLU B N 1
ATOM 1510 C CA . GLU B 1 33 ? -0.504 -23.375 2.508 1 94.69 33 GLU B CA 1
ATOM 1511 C C . GLU B 1 33 ? -0.816 -22.609 3.791 1 94.69 33 GLU B C 1
ATOM 1513 O O . GLU B 1 33 ? -0.895 -21.375 3.785 1 94.69 33 GLU B O 1
ATOM 1518 N N . SER B 1 34 ? -1.005 -23.312 4.883 1 94 34 SER B N 1
ATOM 1519 C CA . SER B 1 34 ? -1.221 -22.688 6.184 1 94 34 SER B CA 1
ATOM 1520 C C . SER B 1 34 ? 0.09 -22.531 6.949 1 94 34 SER B C 1
ATOM 1522 O O . SER B 1 34 ? 0.893 -23.469 7.004 1 94 34 SER B O 1
ATOM 1524 N N . MET B 1 35 ? 0.223 -21.375 7.445 1 92.69 35 MET B N 1
ATOM 1525 C CA . MET B 1 35 ? 1.43 -21.125 8.227 1 92.69 35 MET B CA 1
ATOM 1526 C C . MET B 1 35 ? 1.171 -21.344 9.711 1 92.69 35 MET B C 1
ATOM 1528 O O . MET B 1 35 ? 0.043 -21.188 10.18 1 92.69 35 MET B O 1
ATOM 1532 N N . ASP B 1 36 ? 2.291 -21.766 10.367 1 89.56 36 ASP B N 1
ATOM 1533 C CA . ASP B 1 36 ? 2.221 -21.938 11.82 1 89.56 36 ASP B CA 1
ATOM 1534 C C . ASP B 1 36 ? 2.607 -20.641 12.539 1 89.56 36 ASP B C 1
ATOM 1536 O O . ASP B 1 36 ? 3.721 -20.531 13.055 1 89.56 36 ASP B O 1
ATOM 1540 N N . ASP B 1 37 ? 1.76 -19.719 12.508 1 90.31 37 ASP B N 1
ATOM 1541 C CA . ASP B 1 37 ? 2.018 -18.453 13.172 1 90.31 37 ASP B CA 1
ATOM 1542 C C . ASP B 1 37 ? 0.804 -18 13.984 1 90.31 37 ASP B C 1
ATOM 1544 O O . ASP B 1 37 ? -0.255 -18.625 13.93 1 90.31 37 ASP B O 1
ATOM 1548 N N . ASP B 1 38 ? 0.982 -16.984 14.797 1 90.44 38 ASP B N 1
ATOM 1549 C CA . ASP B 1 38 ? -0.042 -16.516 15.719 1 90.44 38 ASP B CA 1
ATOM 1550 C C . ASP B 1 38 ? -1.213 -15.883 14.969 1 90.44 38 ASP B C 1
ATOM 1552 O O . ASP B 1 38 ? -2.291 -15.688 15.539 1 90.44 38 ASP B O 1
ATOM 1556 N N . TYR B 1 39 ? -1.035 -15.656 13.672 1 91 39 TYR B N 1
ATOM 1557 C CA . TYR B 1 39 ? -2.066 -14.945 12.922 1 91 39 TYR B CA 1
ATOM 1558 C C . TYR B 1 39 ? -2.816 -15.891 11.992 1 91 39 TYR B C 1
ATOM 1560 O O . TYR B 1 39 ? -3.604 -15.453 11.148 1 91 39 TYR B O 1
ATOM 1568 N N . ALA B 1 40 ? -2.539 -17.172 12.102 1 93.56 40 ALA B N 1
ATOM 1569 C CA . ALA B 1 40 ? -3.203 -18.172 11.266 1 93.56 40 ALA B CA 1
ATOM 1570 C C . ALA B 1 40 ? -3.121 -17.797 9.789 1 93.56 40 ALA B C 1
ATOM 1572 O O . ALA B 1 40 ? -4.133 -17.812 9.078 1 93.56 40 ALA B O 1
ATOM 1573 N N . THR B 1 41 ? -1.96 -17.406 9.367 1 96.38 41 THR B N 1
ATOM 1574 C CA . THR B 1 41 ? -1.773 -16.969 7.992 1 96.38 41 THR B CA 1
ATOM 1575 C C . THR B 1 41 ? -1.98 -18.125 7.02 1 96.38 41 THR B C 1
ATOM 1577 O O . THR B 1 41 ? -1.473 -19.219 7.242 1 96.38 41 THR B O 1
ATOM 1580 N N . VAL B 1 42 ? -2.754 -17.891 6.035 1 97.56 42 VAL B N 1
ATOM 1581 C CA . VAL B 1 42 ? -2.922 -18.812 4.922 1 97.56 42 VAL B CA 1
ATOM 1582 C C . VAL B 1 42 ? -2.363 -18.203 3.643 1 97.56 42 VAL B C 1
ATOM 1584 O O . VAL B 1 42 ? -2.709 -17.062 3.293 1 97.56 42 VAL B O 1
ATOM 1587 N N . LEU B 1 43 ? -1.508 -18.906 2.979 1 97.75 43 LEU B N 1
ATOM 1588 C CA . LEU B 1 43 ? -0.936 -18.484 1.706 1 97.75 43 LEU B CA 1
ATOM 1589 C C . LEU B 1 43 ? -1.659 -19.141 0.537 1 97.75 43 LEU B C 1
ATOM 1591 O O . LEU B 1 43 ? -1.803 -20.359 0.5 1 97.75 43 LEU B O 1
ATOM 1595 N N . PHE B 1 44 ? -2.199 -18.359 -0.318 1 98.12 44 PHE B N 1
ATOM 1596 C CA . PHE B 1 44 ? -2.686 -18.828 -1.614 1 98.12 44 PHE B CA 1
ATOM 1597 C C . PHE B 1 44 ? -1.651 -18.562 -2.703 1 98.12 44 PHE B C 1
ATOM 1599 O O . PHE B 1 44 ? -1.539 -17.438 -3.205 1 98.12 44 PHE B O 1
ATOM 1606 N N . ARG B 1 45 ? -0.897 -19.578 -3.08 1 97.94 45 ARG B N 1
ATOM 1607 C CA . ARG B 1 45 ? 0.227 -19.438 -4.004 1 97.94 45 ARG B CA 1
ATOM 1608 C C . ARG B 1 45 ? -0.222 -19.625 -5.445 1 97.94 45 ARG B C 1
ATOM 1610 O O . ARG B 1 45 ? -1.056 -20.5 -5.73 1 97.94 45 ARG B O 1
ATOM 1617 N N . SER B 1 46 ? 0.226 -18.797 -6.285 1 97.38 46 SER B N 1
ATOM 1618 C CA . SER B 1 46 ? -0.022 -18.891 -7.723 1 97.38 46 SER B CA 1
ATOM 1619 C C . SER B 1 46 ? 1.1 -18.219 -8.516 1 97.38 46 SER B C 1
ATOM 1621 O O . SER B 1 46 ? 2.234 -18.141 -8.039 1 97.38 46 SER B O 1
ATOM 1623 N N . ARG B 1 47 ? 0.843 -18.016 -9.766 1 97.44 47 ARG B N 1
ATOM 1624 C CA . ARG B 1 47 ? 1.751 -17.312 -10.672 1 97.44 47 ARG B CA 1
ATOM 1625 C C . ARG B 1 47 ? 0.996 -16.328 -11.547 1 97.44 47 ARG B C 1
ATOM 1627 O O . ARG B 1 47 ? -0.186 -16.516 -11.836 1 97.44 47 ARG B O 1
ATOM 1634 N N . ILE B 1 48 ? 1.68 -15.336 -11.789 1 95.94 48 ILE B N 1
ATOM 1635 C CA . ILE B 1 48 ? 1.155 -14.367 -12.742 1 95.94 48 ILE B CA 1
ATOM 1636 C C . ILE B 1 48 ? 2.045 -14.328 -13.984 1 95.94 48 ILE B C 1
ATOM 1638 O O . ILE B 1 48 ? 3.27 -14.422 -13.883 1 95.94 48 ILE B O 1
ATOM 1642 N N . GLU B 1 49 ? 1.41 -14.25 -15.094 1 94.94 49 GLU B N 1
ATOM 1643 C CA . GLU B 1 49 ? 2.137 -14.133 -16.359 1 94.94 49 GLU B CA 1
ATOM 1644 C C . GLU B 1 49 ? 2.094 -12.695 -16.875 1 94.94 49 GLU B C 1
ATOM 1646 O O . GLU B 1 49 ? 1.019 -12.102 -17 1 94.94 49 GLU B O 1
ATOM 1651 N N . ALA B 1 50 ? 3.199 -12.156 -17.094 1 92.81 50 ALA B N 1
ATOM 1652 C CA . ALA B 1 50 ? 3.344 -10.82 -17.688 1 92.81 50 ALA B CA 1
ATOM 1653 C C . ALA B 1 50 ? 4.488 -10.789 -18.688 1 92.81 50 ALA B C 1
ATOM 1655 O O . ALA B 1 50 ? 5.613 -11.188 -18.375 1 92.81 50 ALA B O 1
ATOM 1656 N N . ARG B 1 51 ? 4.23 -10.281 -19.922 1 94.38 51 ARG B N 1
ATOM 1657 C CA . ARG B 1 51 ? 5.223 -10.172 -20.984 1 94.38 51 ARG B CA 1
ATOM 1658 C C . ARG B 1 51 ? 5.941 -11.492 -21.203 1 94.38 51 ARG B C 1
ATOM 1660 O O . ARG B 1 51 ? 7.168 -11.531 -21.344 1 94.38 51 ARG B O 1
ATOM 1667 N N . GLY B 1 52 ? 5.242 -12.555 -21.094 1 92.75 52 GLY B N 1
ATOM 1668 C CA . GLY B 1 52 ? 5.785 -13.875 -21.344 1 92.75 52 GLY B CA 1
ATOM 1669 C C . GLY B 1 52 ? 6.559 -14.438 -20.172 1 92.75 52 GLY B C 1
ATOM 1670 O O . GLY B 1 52 ? 7.062 -15.562 -20.219 1 92.75 52 GLY B O 1
ATOM 1671 N N . GLN B 1 53 ? 6.688 -13.734 -19.062 1 94.25 53 GLN B N 1
ATOM 1672 C CA . GLN B 1 53 ? 7.371 -14.195 -17.859 1 94.25 53 GLN B CA 1
ATOM 1673 C C . GLN B 1 53 ? 6.379 -14.742 -16.844 1 94.25 53 GLN B C 1
ATOM 1675 O O . GLN B 1 53 ? 5.266 -14.227 -16.719 1 94.25 53 GLN B O 1
ATOM 1680 N N . ILE B 1 54 ? 6.82 -15.766 -16.172 1 96.94 54 ILE B N 1
ATOM 1681 C CA . ILE B 1 54 ? 6.035 -16.344 -15.086 1 96.94 54 ILE B CA 1
ATOM 1682 C C . ILE B 1 54 ? 6.594 -15.883 -13.742 1 96.94 54 ILE B C 1
ATOM 1684 O O . ILE B 1 54 ? 7.715 -16.234 -13.375 1 96.94 54 ILE B O 1
ATOM 1688 N N . LEU B 1 55 ? 5.855 -15.117 -13.055 1 97.75 55 LEU B N 1
ATOM 1689 C C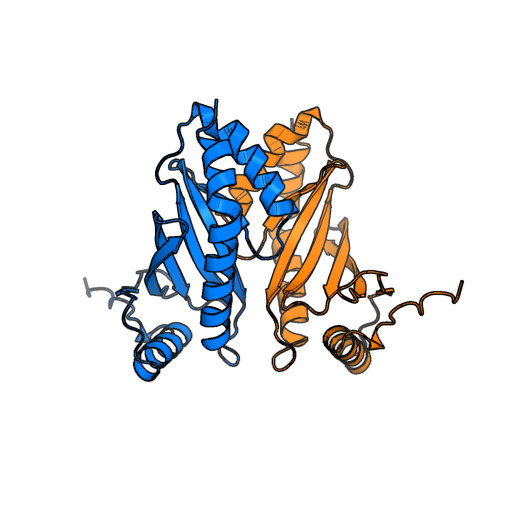A . LEU B 1 55 ? 6.297 -14.539 -11.789 1 97.75 55 LEU B CA 1
ATOM 1690 C C . LEU B 1 55 ? 5.566 -15.18 -10.617 1 97.75 55 LEU B C 1
ATOM 1692 O O . LEU B 1 55 ? 4.336 -15.242 -10.602 1 97.75 55 LEU B O 1
ATOM 1696 N N . PRO B 1 56 ? 6.293 -15.633 -9.586 1 98 56 PRO B N 1
ATOM 1697 C CA . PRO B 1 56 ? 5.625 -16.156 -8.398 1 98 56 PRO B CA 1
ATOM 1698 C C . PRO B 1 56 ? 4.781 -15.117 -7.676 1 98 56 PRO B C 1
ATOM 1700 O O . PRO B 1 56 ? 5.199 -13.961 -7.543 1 98 56 PRO B O 1
ATOM 1703 N N . MET B 1 57 ? 3.607 -15.5 -7.324 1 98.5 57 MET B N 1
ATOM 1704 C CA . MET B 1 57 ? 2.68 -14.633 -6.605 1 98.5 57 MET B CA 1
ATOM 1705 C C . MET B 1 57 ? 1.962 -15.406 -5.5 1 98.5 57 MET B C 1
ATOM 1707 O O . MET B 1 57 ? 1.724 -16.609 -5.629 1 98.5 57 MET B O 1
ATOM 1711 N N . ALA B 1 58 ? 1.685 -14.719 -4.422 1 98.38 58 ALA B N 1
ATOM 1712 C CA . ALA B 1 58 ? 0.89 -15.305 -3.346 1 98.38 58 ALA B CA 1
ATOM 1713 C C . ALA B 1 58 ? -0.034 -14.266 -2.719 1 98.38 58 ALA B C 1
ATOM 1715 O O . ALA B 1 58 ? 0.288 -13.07 -2.691 1 98.38 58 ALA B O 1
ATOM 1716 N N . ILE B 1 59 ? -1.119 -14.711 -2.316 1 98.5 59 ILE B N 1
ATOM 1717 C CA . ILE B 1 59 ? -2.023 -13.922 -1.49 1 98.5 59 ILE B CA 1
ATOM 1718 C C . ILE B 1 59 ? -1.913 -14.367 -0.033 1 98.5 59 ILE B C 1
ATOM 1720 O O . ILE B 1 59 ? -2.123 -15.539 0.282 1 98.5 59 ILE B O 1
ATOM 1724 N N . LEU B 1 60 ? -1.518 -13.484 0.801 1 98 60 LEU B N 1
ATOM 1725 C CA . LEU B 1 60 ? -1.396 -13.75 2.23 1 98 60 LEU B CA 1
ATOM 1726 C C . LEU B 1 60 ? -2.621 -13.25 2.984 1 98 60 LEU B C 1
ATOM 1728 O O . LEU B 1 60 ? -2.875 -12.039 3.025 1 98 60 LEU B O 1
ATOM 1732 N N . ILE B 1 61 ? -3.389 -14.125 3.529 1 97.5 61 ILE B N 1
ATOM 1733 C CA . ILE B 1 61 ? -4.574 -13.805 4.312 1 97.5 61 ILE B CA 1
ATOM 1734 C C . ILE B 1 61 ? -4.379 -14.266 5.758 1 97.5 61 ILE B C 1
ATOM 1736 O O . ILE B 1 61 ? -4.141 -15.445 6.016 1 97.5 61 ILE B O 1
ATOM 1740 N N . ASP B 1 62 ? -4.402 -13.359 6.68 1 95.75 62 ASP B N 1
ATOM 1741 C CA . ASP B 1 62 ? -4.273 -13.711 8.094 1 95.75 62 ASP B CA 1
ATOM 1742 C C . ASP B 1 62 ? -5.383 -13.07 8.922 1 95.75 62 ASP B C 1
ATOM 1744 O O . ASP B 1 62 ? -6.359 -12.555 8.367 1 95.75 62 ASP B O 1
ATOM 1748 N N . THR B 1 63 ? -5.32 -13.164 10.266 1 94 63 THR B N 1
ATOM 1749 C CA . THR B 1 63 ? -6.434 -12.734 11.102 1 94 63 THR B CA 1
ATOM 1750 C C . THR B 1 63 ? -6.371 -11.227 11.352 1 94 63 THR B C 1
ATOM 1752 O O . THR B 1 63 ? -7.301 -10.648 11.914 1 94 63 THR B O 1
ATOM 1755 N N . SER B 1 64 ? -5.309 -10.547 10.883 1 92.88 64 SER B N 1
ATOM 1756 C CA . SER B 1 64 ? -5.301 -9.094 10.953 1 92.88 64 SER B CA 1
ATOM 1757 C C . SER B 1 64 ? -6.227 -8.484 9.898 1 92.88 64 SER B C 1
ATOM 1759 O O . SER B 1 64 ? -6.91 -9.211 9.172 1 92.88 64 SER B O 1
ATOM 1761 N N . ILE B 1 65 ? -6.25 -7.234 9.781 1 94.25 65 ILE B N 1
ATOM 1762 C CA . ILE B 1 65 ? -7.137 -6.59 8.82 1 94.25 65 ILE B CA 1
ATOM 1763 C C . ILE B 1 65 ? -6.426 -6.465 7.473 1 94.25 65 ILE B C 1
ATOM 1765 O O . ILE B 1 65 ? -6.941 -5.836 6.547 1 94.25 65 ILE B O 1
ATOM 1769 N N . PHE B 1 66 ? -5.254 -7.055 7.391 1 95.44 66 PHE B N 1
ATOM 1770 C CA . PHE B 1 66 ? -4.473 -6.816 6.184 1 95.44 66 PHE B CA 1
ATOM 1771 C C . PHE B 1 66 ? -4.383 -8.078 5.34 1 95.44 66 PHE B C 1
ATOM 1773 O O . PHE B 1 66 ? -4.008 -9.141 5.84 1 95.44 66 PHE B O 1
ATOM 1780 N N . THR B 1 67 ? -4.758 -8.023 4.172 1 97.19 67 THR B N 1
ATOM 1781 C CA . THR B 1 67 ? -4.523 -9 3.113 1 97.19 67 THR B CA 1
ATOM 1782 C C . THR B 1 67 ? -3.484 -8.484 2.123 1 97.19 67 THR B C 1
ATOM 1784 O O . THR B 1 67 ? -3.576 -7.352 1.649 1 97.19 67 THR B O 1
ATOM 1787 N N . VAL B 1 68 ? -2.482 -9.32 1.788 1 98.12 68 VAL B N 1
ATOM 1788 C CA . VAL B 1 68 ? -1.392 -8.859 0.938 1 98.12 68 VAL B CA 1
ATOM 1789 C C . VAL B 1 68 ? -1.305 -9.727 -0.314 1 98.12 68 VAL B C 1
ATOM 1791 O O . VAL B 1 68 ? -1.346 -10.953 -0.228 1 98.12 68 VAL B O 1
ATOM 1794 N N . ILE B 1 69 ? -1.315 -9.102 -1.438 1 98.62 69 ILE B N 1
ATOM 1795 C CA . ILE B 1 69 ? -0.89 -9.75 -2.674 1 98.62 69 ILE B CA 1
ATOM 1796 C C . ILE B 1 69 ? 0.592 -9.469 -2.918 1 98.62 69 ILE B C 1
ATOM 1798 O O . ILE B 1 69 ? 0.991 -8.32 -3.111 1 98.62 69 ILE B O 1
ATOM 1802 N N . ARG B 1 70 ? 1.381 -10.523 -2.893 1 98.5 70 ARG B N 1
ATOM 1803 C CA . ARG B 1 70 ? 2.828 -10.367 -3.012 1 98.5 70 ARG B CA 1
ATOM 1804 C C . ARG B 1 70 ? 3.352 -11.062 -4.262 1 98.5 70 ARG B C 1
ATOM 1806 O O . ARG B 1 70 ? 3.105 -12.258 -4.465 1 98.5 70 ARG B O 1
ATOM 1813 N N . THR B 1 71 ? 4.062 -10.336 -5.102 1 98.56 71 THR B N 1
ATOM 1814 C CA . THR B 1 71 ? 4.648 -10.867 -6.328 1 98.56 71 THR B CA 1
ATOM 1815 C C . THR B 1 71 ? 6.164 -10.719 -6.309 1 98.56 71 THR B C 1
ATOM 1817 O O . THR B 1 71 ? 6.688 -9.641 -6.02 1 98.56 71 THR B O 1
ATOM 1820 N N . GLN B 1 72 ? 6.809 -11.805 -6.516 1 98 72 GLN B N 1
ATOM 1821 C CA . GLN B 1 72 ? 8.258 -11.766 -6.66 1 98 72 GLN B CA 1
ATOM 1822 C C . GLN B 1 72 ? 8.664 -11.43 -8.094 1 98 72 GLN B C 1
ATOM 1824 O O . GLN B 1 72 ? 8.359 -12.188 -9.023 1 98 72 GLN B O 1
ATOM 1829 N N . ILE B 1 73 ? 9.359 -10.328 -8.25 1 97.12 73 ILE B N 1
ATOM 1830 C CA . ILE B 1 73 ? 9.695 -9.836 -9.578 1 97.12 73 ILE B CA 1
ATOM 1831 C C . ILE B 1 73 ? 11.086 -10.32 -9.969 1 97.12 73 ILE B C 1
ATOM 1833 O O . ILE B 1 73 ? 11.344 -10.609 -11.141 1 97.12 73 ILE B O 1
ATOM 1837 N N . ILE B 1 74 ? 12 -10.328 -8.977 1 96.12 74 ILE B N 1
ATOM 1838 C CA . ILE B 1 74 ? 13.367 -10.781 -9.18 1 96.12 74 ILE B CA 1
ATOM 1839 C C . ILE B 1 74 ? 13.766 -11.75 -8.07 1 96.12 74 ILE B C 1
ATOM 1841 O O . ILE B 1 74 ? 13.469 -11.508 -6.898 1 96.12 74 ILE B O 1
ATOM 1845 N N . SER B 1 75 ? 14.406 -12.789 -8.383 1 93.94 75 SER B N 1
ATOM 1846 C CA . SER B 1 75 ? 14.742 -13.828 -7.418 1 93.94 75 SER B CA 1
ATOM 1847 C C . SER B 1 75 ? 16.094 -13.562 -6.766 1 93.94 75 SER B C 1
ATOM 1849 O O . SER B 1 75 ? 16.359 -14.039 -5.66 1 93.94 75 SER B O 1
ATOM 1851 N N . GLY B 1 76 ? 16.906 -12.805 -7.473 1 93.06 76 GLY B N 1
ATOM 1852 C CA . GLY B 1 76 ? 18.234 -12.562 -6.945 1 93.06 76 GLY B CA 1
ATOM 1853 C C . GLY B 1 76 ? 18.906 -11.352 -7.57 1 93.06 76 GLY B C 1
ATOM 1854 O O . GLY B 1 76 ? 19.562 -11.469 -8.602 1 93.06 76 GLY B O 1
ATOM 1855 N N . LEU B 1 77 ? 18.766 -10.32 -6.902 1 94.38 77 LEU B N 1
ATOM 1856 C CA . LEU B 1 77 ? 19.422 -9.086 -7.324 1 94.38 77 LEU B CA 1
ATOM 1857 C C . LEU B 1 77 ? 20.859 -9.039 -6.797 1 94.38 77 LEU B C 1
ATOM 1859 O O . LEU B 1 77 ? 21.078 -9.133 -5.59 1 94.38 77 LEU B O 1
ATOM 1863 N N . PRO B 1 78 ? 21.812 -8.977 -7.734 1 93.19 78 PRO B N 1
ATOM 1864 C CA . PRO B 1 78 ? 23.188 -8.852 -7.262 1 93.19 78 PRO B CA 1
ATOM 1865 C C . PRO B 1 78 ? 23.391 -7.695 -6.289 1 93.19 78 PRO B C 1
ATOM 1867 O O . PRO B 1 78 ? 22.781 -6.629 -6.465 1 93.19 78 PRO B O 1
ATOM 1870 N N . GLU B 1 79 ? 24.281 -7.949 -5.371 1 92.75 79 GLU B N 1
ATOM 1871 C CA . GLU B 1 79 ? 24.484 -6.988 -4.293 1 92.75 79 GLU B CA 1
ATOM 1872 C C . GLU B 1 79 ? 24.938 -5.637 -4.844 1 92.75 79 GLU B C 1
ATOM 1874 O O . GLU B 1 79 ? 24.547 -4.59 -4.332 1 92.75 79 GLU B O 1
ATOM 1879 N N . ASP B 1 80 ? 25.766 -5.688 -5.832 1 92.44 80 ASP B N 1
ATOM 1880 C CA . ASP B 1 80 ? 26.359 -4.457 -6.355 1 92.44 80 ASP B CA 1
ATOM 1881 C C . ASP B 1 80 ? 25.328 -3.617 -7.09 1 92.44 80 ASP B C 1
ATOM 1883 O O . ASP B 1 80 ? 25.531 -2.422 -7.312 1 92.44 80 ASP B O 1
ATOM 1887 N N . LYS B 1 81 ? 24.203 -4.191 -7.434 1 93.81 81 LYS B N 1
ATOM 1888 C CA . LYS B 1 81 ? 23.156 -3.469 -8.156 1 93.81 81 LYS B CA 1
ATOM 1889 C C . LYS B 1 81 ? 22.094 -2.941 -7.199 1 93.81 81 LYS B C 1
ATOM 1891 O O . LYS B 1 81 ? 21.281 -2.09 -7.57 1 93.81 81 LYS B O 1
ATOM 1896 N N . GLN B 1 82 ? 22.047 -3.404 -5.992 1 94.38 82 GLN B N 1
ATOM 1897 C CA . GLN B 1 82 ? 20.953 -3.172 -5.059 1 94.38 82 GLN B CA 1
ATOM 1898 C C . GLN B 1 82 ? 20.781 -1.684 -4.762 1 94.38 82 GLN B C 1
ATOM 1900 O O . GLN B 1 82 ? 19.672 -1.163 -4.758 1 94.38 82 GLN B O 1
ATOM 1905 N N . PRO B 1 83 ? 21.922 -0.938 -4.602 1 93.56 83 PRO B N 1
ATOM 1906 C CA . PRO B 1 83 ? 21.719 0.479 -4.289 1 93.56 83 PRO B CA 1
ATOM 1907 C C . PRO B 1 83 ? 21.016 1.235 -5.406 1 93.56 83 PRO B C 1
ATOM 1909 O O . PRO B 1 83 ? 20.062 1.984 -5.145 1 93.56 83 PRO B O 1
ATOM 1912 N N . ARG B 1 84 ? 21.359 1.034 -6.562 1 94.19 84 ARG B N 1
ATOM 1913 C CA . ARG B 1 84 ? 20.734 1.703 -7.703 1 94.19 84 ARG B CA 1
ATOM 1914 C C . ARG B 1 84 ? 19.281 1.282 -7.867 1 94.19 84 ARG B C 1
ATOM 1916 O O . ARG B 1 84 ? 18.422 2.115 -8.148 1 94.19 84 ARG B O 1
ATOM 1923 N N . ILE B 1 85 ? 19.016 0.025 -7.684 1 96 85 ILE B N 1
ATOM 1924 C CA . ILE B 1 85 ? 17.672 -0.494 -7.863 1 96 85 ILE B CA 1
ATOM 1925 C C . ILE B 1 85 ? 16.766 0.021 -6.75 1 96 85 ILE B C 1
ATOM 1927 O O . ILE B 1 85 ? 15.602 0.378 -6.992 1 96 85 ILE B O 1
ATOM 1931 N N . LYS B 1 86 ? 17.312 0.082 -5.562 1 96.56 86 LYS B N 1
ATOM 1932 C CA . LYS B 1 86 ? 16.531 0.642 -4.469 1 96.56 86 LYS B CA 1
ATOM 1933 C C . LYS B 1 86 ? 16.156 2.098 -4.742 1 96.56 86 LYS B C 1
ATOM 1935 O O . LYS B 1 86 ? 15.062 2.539 -4.406 1 96.56 86 LYS B O 1
ATOM 1940 N N . GLU B 1 87 ? 17.047 2.801 -5.422 1 95.5 87 GLU B N 1
ATOM 1941 C CA . GLU B 1 87 ? 16.734 4.164 -5.844 1 95.5 87 GLU B CA 1
ATOM 1942 C C . GLU B 1 87 ? 15.602 4.184 -6.867 1 95.5 87 GLU B C 1
ATOM 1944 O O . GLU B 1 87 ? 14.68 4.996 -6.766 1 95.5 87 GLU B O 1
ATOM 1949 N N . TYR B 1 88 ? 15.641 3.346 -7.738 1 96.44 88 TYR B N 1
ATOM 1950 C CA . TYR B 1 88 ? 14.609 3.236 -8.758 1 96.44 88 TYR B CA 1
ATOM 1951 C C . TYR B 1 88 ? 13.273 2.822 -8.148 1 96.44 88 TYR B C 1
ATOM 1953 O O . TYR B 1 88 ? 12.219 3.352 -8.516 1 96.44 88 TYR B O 1
ATOM 1961 N N . LEU B 1 89 ? 13.336 1.894 -7.176 1 97.94 89 LEU B N 1
ATOM 1962 C CA . LEU B 1 89 ? 12.109 1.455 -6.512 1 97.94 89 LEU B CA 1
ATOM 1963 C C . LEU B 1 89 ? 11.477 2.6 -5.727 1 97.94 89 LEU B C 1
ATOM 1965 O O . LEU B 1 89 ? 10.25 2.695 -5.645 1 97.94 89 LEU B O 1
ATOM 1969 N N . ASN B 1 90 ? 12.312 3.459 -5.168 1 97.88 90 ASN B N 1
ATOM 1970 C CA . ASN B 1 90 ? 11.789 4.66 -4.531 1 97.88 90 ASN B CA 1
ATOM 1971 C C . ASN B 1 90 ? 10.992 5.512 -5.512 1 97.88 90 ASN B C 1
ATOM 1973 O O . ASN B 1 90 ? 9.93 6.035 -5.168 1 97.88 90 ASN B O 1
ATOM 1977 N N . GLU B 1 91 ? 11.469 5.637 -6.707 1 96.81 91 GLU B N 1
ATOM 1978 C CA . GLU B 1 91 ? 10.758 6.398 -7.73 1 96.81 91 GLU B CA 1
ATOM 1979 C C . GLU B 1 91 ? 9.43 5.742 -8.086 1 96.81 91 GLU B C 1
ATOM 1981 O O . GLU B 1 91 ? 8.422 6.43 -8.266 1 96.81 91 GLU B O 1
ATOM 1986 N N . LEU B 1 92 ? 9.43 4.453 -8.211 1 97.69 92 LEU B N 1
ATOM 1987 C CA . LEU B 1 92 ? 8.203 3.723 -8.516 1 97.69 92 LEU B CA 1
ATOM 1988 C C . LEU B 1 92 ? 7.195 3.859 -7.379 1 97.69 92 LEU B C 1
ATOM 1990 O O . LEU B 1 92 ? 6 4.035 -7.625 1 97.69 92 LEU B O 1
ATOM 1994 N N . ASN B 1 93 ? 7.711 3.789 -6.137 1 98 93 ASN B N 1
ATOM 1995 C CA . ASN B 1 93 ? 6.844 3.93 -4.973 1 98 93 ASN B CA 1
ATOM 1996 C C . ASN B 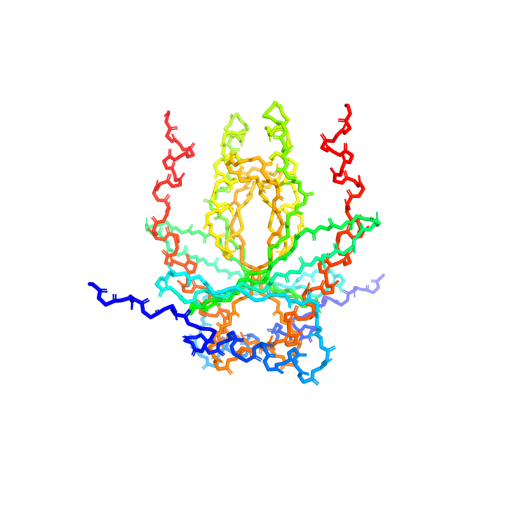1 93 ? 6.23 5.328 -4.898 1 98 93 ASN B C 1
ATOM 1998 O O . ASN B 1 93 ? 5.098 5.488 -4.441 1 98 93 ASN B O 1
ATOM 2002 N N . ALA B 1 94 ? 6.922 6.285 -5.387 1 97.06 94 ALA B N 1
ATOM 2003 C CA . ALA B 1 94 ? 6.402 7.652 -5.43 1 97.06 94 ALA B CA 1
ATOM 2004 C C . ALA B 1 94 ? 5.391 7.816 -6.562 1 97.06 94 ALA B C 1
ATOM 2006 O O . ALA B 1 94 ? 4.461 8.617 -6.457 1 97.06 94 ALA B O 1
ATOM 2007 N N . ARG B 1 95 ? 5.52 7.07 -7.551 1 95.75 95 ARG B N 1
ATOM 2008 C CA . ARG B 1 95 ? 4.746 7.242 -8.773 1 95.75 95 ARG B CA 1
ATOM 2009 C C . ARG B 1 95 ? 3.432 6.473 -8.703 1 95.75 95 ARG B C 1
ATOM 2011 O O . ARG B 1 95 ? 2.393 6.965 -9.148 1 95.75 95 ARG B O 1
ATOM 2018 N N . TYR B 1 96 ? 3.434 5.277 -8.133 1 95.81 96 TYR B N 1
ATOM 2019 C CA . TYR B 1 96 ? 2.264 4.41 -8.18 1 95.81 96 TYR B CA 1
ATOM 2020 C C . TYR B 1 96 ? 1.587 4.332 -6.816 1 95.81 96 TYR B C 1
ATOM 2022 O O . TYR B 1 96 ? 2.25 4.133 -5.797 1 95.81 96 TYR B O 1
ATOM 2030 N N . LYS B 1 97 ? 0.323 4.387 -6.832 1 92.81 97 LYS B N 1
ATOM 2031 C CA . LYS B 1 97 ? -0.459 4.512 -5.605 1 92.81 97 LYS B CA 1
ATOM 2032 C C . LYS B 1 97 ? -0.539 3.184 -4.863 1 92.81 97 LYS B C 1
ATOM 2034 O O . LYS B 1 97 ? -0.278 3.121 -3.662 1 92.81 97 LYS B O 1
ATOM 2039 N N . SER B 1 98 ? -0.821 2.152 -5.598 1 93.81 98 SER B N 1
ATOM 2040 C CA . SER B 1 98 ? -1.273 0.932 -4.941 1 93.81 98 SER B CA 1
ATOM 2041 C C . SER B 1 98 ? -0.154 -0.1 -4.859 1 93.81 98 SER B C 1
ATOM 2043 O O . SER B 1 98 ? -0.317 -1.152 -4.238 1 93.81 98 SER B O 1
ATOM 2045 N N . PHE B 1 99 ? 0.952 0.196 -5.488 1 97.31 99 PHE B N 1
ATOM 2046 C CA . PHE B 1 99 ? 2.018 -0.792 -5.605 1 97.31 99 PHE B CA 1
ATOM 2047 C C . PHE B 1 99 ? 3.215 -0.403 -4.746 1 97.31 99 PHE B C 1
ATOM 2049 O O . PHE B 1 99 ? 3.734 0.708 -4.863 1 97.31 99 PHE B O 1
ATOM 2056 N N . LYS B 1 100 ? 3.633 -1.319 -3.91 1 98.5 100 LYS B N 1
ATOM 2057 C CA . LYS B 1 100 ? 4.793 -1.102 -3.053 1 98.5 100 LYS B CA 1
ATOM 2058 C C . LYS B 1 100 ? 5.953 -2.006 -3.461 1 98.5 100 LYS B C 1
ATOM 2060 O O . LYS B 1 100 ? 5.855 -3.23 -3.363 1 98.5 100 LYS B O 1
ATOM 2065 N N . TYR B 1 101 ? 7.027 -1.396 -3.881 1 98.62 101 TYR B N 1
ATOM 2066 C CA . TYR B 1 101 ? 8.219 -2.109 -4.316 1 98.62 101 TYR B CA 1
ATOM 2067 C C . TYR B 1 101 ? 9.289 -2.094 -3.232 1 98.62 101 TYR B C 1
ATOM 2069 O O . TYR B 1 101 ? 9.477 -1.084 -2.551 1 98.62 101 TYR B O 1
ATOM 2077 N N . TYR B 1 102 ? 9.984 -3.213 -3.111 1 98.5 102 TYR B N 1
ATOM 2078 C CA . TYR B 1 102 ? 11.109 -3.223 -2.189 1 98.5 102 TYR B CA 1
ATOM 2079 C C . TYR B 1 102 ? 12.039 -4.398 -2.475 1 98.5 102 TYR B C 1
ATOM 2081 O O . TYR B 1 102 ? 11.648 -5.355 -3.148 1 98.5 102 TYR B O 1
ATOM 2089 N N . VAL B 1 103 ? 13.266 -4.281 -2.045 1 97.88 103 VAL B N 1
ATOM 2090 C CA . VAL B 1 103 ? 14.242 -5.363 -2.049 1 97.88 103 VAL B CA 1
ATOM 2091 C C . VAL B 1 103 ? 14.305 -6.012 -0.668 1 97.88 103 VAL B C 1
ATOM 2093 O O . VAL B 1 103 ? 14.469 -5.324 0.341 1 97.88 103 VAL B O 1
ATOM 2096 N N . HIS B 1 104 ? 14.094 -7.301 -0.649 1 96.38 104 HIS B N 1
ATOM 2097 C CA . HIS B 1 104 ? 14.219 -8.047 0.595 1 96.38 104 HIS B CA 1
ATOM 2098 C C . HIS B 1 104 ? 15.68 -8.367 0.899 1 96.38 104 HIS B C 1
ATOM 2100 O O . HIS B 1 104 ? 16.547 -8.203 0.036 1 96.38 104 HIS B O 1
ATOM 2106 N N . GLN B 1 105 ? 15.977 -8.766 2.086 1 89.5 105 GLN B N 1
ATOM 2107 C CA . GLN B 1 105 ? 17.344 -8.992 2.551 1 89.5 105 GLN B CA 1
ATOM 2108 C C . GLN B 1 105 ? 18.031 -10.07 1.726 1 89.5 105 GLN B C 1
ATOM 2110 O O . GLN B 1 105 ? 19.25 -10.031 1.546 1 89.5 105 GLN B O 1
ATOM 2115 N N . ASP B 1 106 ? 17.312 -10.984 1.135 1 91.38 106 ASP B N 1
ATOM 2116 C CA . ASP B 1 106 ? 17.891 -12.078 0.369 1 91.38 106 ASP B CA 1
ATOM 2117 C C . ASP B 1 106 ? 18.062 -11.695 -1.1 1 91.38 106 ASP B C 1
ATOM 2119 O O . ASP B 1 106 ? 18.359 -12.555 -1.938 1 91.38 106 ASP B O 1
ATOM 2123 N N . GLY B 1 107 ? 17.844 -10.438 -1.423 1 94.12 107 GLY B N 1
ATOM 2124 C CA . GLY B 1 107 ? 18.062 -9.945 -2.771 1 94.12 107 GLY B CA 1
ATOM 2125 C C . GLY B 1 107 ? 16.844 -10.094 -3.67 1 94.12 107 GLY B C 1
ATOM 2126 O O . GLY B 1 107 ? 16.875 -9.695 -4.836 1 94.12 107 GLY B O 1
ATOM 2127 N N . LYS B 1 108 ? 15.812 -10.633 -3.139 1 97.5 108 LYS B N 1
ATOM 2128 C CA . LYS B 1 108 ? 14.578 -10.727 -3.908 1 97.5 108 LYS B CA 1
ATOM 2129 C C . LYS B 1 108 ? 13.867 -9.383 -3.984 1 97.5 108 LYS B C 1
ATOM 2131 O O . LYS B 1 108 ? 13.891 -8.609 -3.025 1 97.5 108 LYS B O 1
ATOM 2136 N N . VAL B 1 109 ? 13.328 -9.109 -5.109 1 98.12 109 VAL B N 1
ATOM 2137 C CA . VAL B 1 109 ? 12.539 -7.895 -5.297 1 98.12 109 VAL B CA 1
ATOM 2138 C C . VAL B 1 109 ? 11.055 -8.242 -5.328 1 98.12 109 VAL B C 1
ATOM 2140 O O . VAL B 1 109 ? 10.633 -9.141 -6.066 1 98.12 109 VAL B O 1
ATOM 2143 N N . TYR B 1 110 ? 10.312 -7.496 -4.535 1 98.44 110 TYR B N 1
ATOM 2144 C CA . TYR B 1 110 ? 8.883 -7.773 -4.426 1 98.44 110 TYR B CA 1
ATOM 2145 C C . TYR B 1 110 ? 8.062 -6.559 -4.82 1 98.44 110 TYR B C 1
ATOM 2147 O O . TYR B 1 110 ? 8.547 -5.426 -4.781 1 98.44 110 TYR B O 1
ATOM 2155 N N . LEU B 1 111 ? 6.926 -6.852 -5.281 1 98.44 111 LEU B N 1
ATOM 2156 C CA . LEU B 1 111 ? 5.82 -5.918 -5.477 1 98.44 111 LEU B CA 1
ATOM 2157 C C . LEU B 1 111 ? 4.602 -6.344 -4.664 1 98.44 111 LEU B C 1
ATOM 2159 O O . LEU B 1 111 ? 4.027 -7.406 -4.906 1 98.44 111 LEU B O 1
ATOM 2163 N N . ASP B 1 112 ? 4.188 -5.484 -3.668 1 98.5 112 ASP B N 1
ATOM 2164 C CA . ASP B 1 112 ? 3.062 -5.812 -2.797 1 98.5 112 ASP B CA 1
ATOM 2165 C C . ASP B 1 112 ? 1.868 -4.906 -3.078 1 98.5 112 ASP B C 1
ATOM 2167 O O . ASP B 1 112 ? 2.039 -3.742 -3.449 1 98.5 112 ASP B O 1
ATOM 2171 N N . ILE B 1 113 ? 0.738 -5.434 -2.988 1 98.38 113 ILE B N 1
ATOM 2172 C CA . ILE B 1 113 ? -0.521 -4.711 -2.83 1 98.38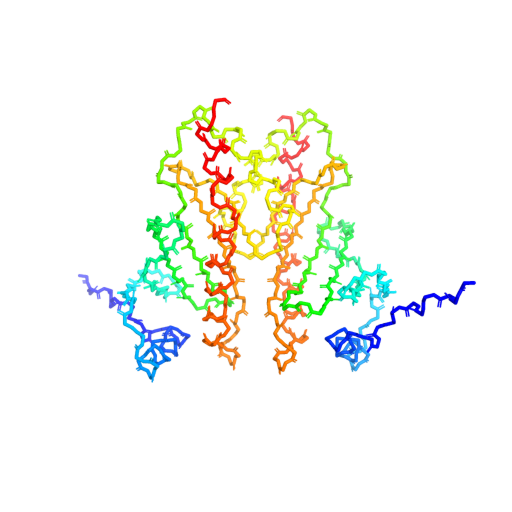 113 ILE B CA 1
ATOM 2173 C C . ILE B 1 113 ? -1.156 -5.074 -1.488 1 98.38 113 ILE B C 1
ATOM 2175 O O . ILE B 1 113 ? -1.299 -6.254 -1.16 1 98.38 113 ILE B O 1
ATOM 2179 N N . CYS B 1 114 ? -1.477 -4.156 -0.675 1 97.69 114 CYS B N 1
ATOM 2180 C CA . CYS B 1 114 ? -2.125 -4.406 0.607 1 97.69 114 CYS B CA 1
ATOM 2181 C C . CYS B 1 114 ? -3.598 -4.02 0.561 1 97.69 114 CYS B C 1
ATOM 2183 O O . CYS B 1 114 ? -3.943 -2.934 0.09 1 97.69 114 CYS B O 1
ATOM 2185 N N . LEU B 1 115 ? -4.43 -4.863 1.003 1 96.81 115 LEU B N 1
ATOM 2186 C CA . LEU B 1 115 ? -5.871 -4.664 1.062 1 96.81 115 LEU B CA 1
ATOM 2187 C C . LEU B 1 115 ? -6.387 -4.812 2.49 1 96.81 115 LEU B C 1
ATOM 2189 O O . LEU B 1 115 ? -6.496 -5.93 3 1 96.81 115 LEU B O 1
ATOM 2193 N N . PRO B 1 116 ? -6.711 -3.723 3.104 1 95.12 116 PRO B N 1
ATOM 2194 C CA . PRO B 1 116 ? -7.312 -3.838 4.438 1 95.12 116 PRO B CA 1
ATOM 2195 C C . PRO B 1 116 ? -8.766 -4.301 4.391 1 95.12 116 PRO B C 1
ATOM 2197 O O . PRO B 1 116 ? -9.594 -3.695 3.705 1 95.12 116 PRO B O 1
ATOM 2200 N N . PHE B 1 117 ? -9.023 -5.398 5.082 1 92.44 117 PHE B N 1
ATOM 2201 C CA . PHE B 1 117 ? -10.367 -5.953 5.234 1 92.44 117 PHE B CA 1
ATOM 2202 C C . PHE B 1 117 ? -10.641 -6.309 6.691 1 92.44 117 PHE B C 1
ATOM 2204 O O . PHE B 1 117 ? -9.812 -6.949 7.348 1 92.44 117 PHE B O 1
ATOM 2211 N N . VAL B 1 118 ? -11.758 -5.867 7.117 1 88.25 118 VAL B N 1
ATOM 2212 C CA . VAL B 1 118 ? -12.273 -6.5 8.328 1 88.25 118 VAL B CA 1
ATOM 2213 C C . VAL B 1 118 ? -13.141 -7.699 7.953 1 88.25 118 VAL B C 1
ATOM 2215 O O . VAL B 1 118 ? -13.531 -7.852 6.793 1 88.25 118 VAL B O 1
ATOM 2218 N N . ASP B 1 119 ? -13.391 -8.578 8.898 1 86.25 119 ASP B N 1
ATOM 2219 C CA . ASP B 1 119 ? -14.086 -9.828 8.633 1 86.25 119 ASP B CA 1
ATOM 2220 C C . ASP B 1 119 ? -15.438 -9.57 7.961 1 86.25 119 ASP B C 1
ATOM 2222 O O . ASP B 1 119 ? -15.773 -10.227 6.969 1 86.25 119 ASP B O 1
ATOM 2226 N N . ASP B 1 120 ? -16.141 -8.594 8.352 1 86.5 120 ASP B N 1
ATOM 2227 C CA . ASP B 1 120 ? -17.516 -8.352 7.926 1 86.5 120 ASP B CA 1
ATOM 2228 C C . ASP B 1 120 ? -17.562 -7.789 6.508 1 86.5 120 ASP B C 1
ATOM 2230 O O . ASP B 1 120 ? -18.578 -7.914 5.816 1 86.5 120 ASP B O 1
ATOM 2234 N N . THR B 1 121 ? -16.391 -7.234 6.109 1 86.25 121 THR B N 1
ATOM 2235 C CA . THR B 1 121 ? -16.438 -6.57 4.809 1 86.25 121 THR B CA 1
ATOM 2236 C C . THR B 1 121 ? -15.406 -7.176 3.859 1 86.25 121 THR B C 1
ATOM 2238 O O . THR B 1 121 ? -15.039 -6.559 2.855 1 86.25 121 THR B O 1
ATOM 2241 N N . PHE B 1 122 ? -15.016 -8.375 4.293 1 93.12 122 PHE B N 1
ATOM 2242 C CA . PHE B 1 122 ? -14.07 -9.062 3.414 1 93.12 122 PHE B CA 1
ATOM 2243 C C . PHE B 1 122 ? -14.672 -9.273 2.029 1 93.12 122 PHE B C 1
ATOM 2245 O O . PHE B 1 122 ? -15.82 -9.719 1.904 1 93.12 122 PHE B O 1
ATOM 2252 N N . ASP B 1 123 ? -13.898 -8.883 0.971 1 93.62 123 ASP B N 1
ATOM 2253 C CA . ASP B 1 123 ? -14.43 -8.891 -0.391 1 93.62 123 ASP B CA 1
ATOM 2254 C C . ASP B 1 123 ? -13.484 -9.625 -1.342 1 93.62 123 ASP B C 1
ATOM 2256 O O . ASP B 1 123 ? -12.523 -9.031 -1.851 1 93.62 123 ASP B O 1
ATOM 2260 N N . SER B 1 124 ? -13.789 -10.805 -1.701 1 95.44 124 SER B N 1
ATOM 2261 C CA . SER B 1 124 ? -13 -11.633 -2.604 1 95.44 124 SER B CA 1
ATOM 2262 C C . SER B 1 124 ? -12.961 -11.039 -4.008 1 95.44 124 SER B C 1
ATOM 2264 O O . SER B 1 124 ? -11.961 -11.188 -4.719 1 95.44 124 SER B O 1
ATOM 2266 N N . LYS B 1 125 ? -14.047 -10.32 -4.363 1 94.88 125 LYS B N 1
ATOM 2267 C CA . LYS B 1 125 ? -14.109 -9.703 -5.684 1 94.88 125 LYS B CA 1
ATOM 2268 C C . LYS B 1 125 ? -13.086 -8.578 -5.816 1 94.88 125 LYS B C 1
ATOM 2270 O O . LYS B 1 125 ? -12.531 -8.359 -6.898 1 94.88 125 LYS B O 1
ATOM 2275 N N . MET B 1 126 ? -12.883 -7.898 -4.723 1 95.19 126 MET B N 1
ATOM 2276 C CA . MET B 1 126 ? -11.867 -6.852 -4.727 1 95.19 126 MET B CA 1
ATOM 2277 C C . MET B 1 126 ? -10.477 -7.445 -4.938 1 95.19 126 MET B C 1
ATOM 2279 O O . MET B 1 126 ? -9.656 -6.879 -5.664 1 95.19 126 MET B O 1
ATOM 2283 N N . ILE B 1 127 ? -10.195 -8.609 -4.34 1 97.06 127 ILE B N 1
ATOM 2284 C CA . ILE B 1 127 ? -8.922 -9.289 -4.539 1 97.06 127 ILE B CA 1
ATOM 2285 C C . ILE B 1 127 ? -8.742 -9.641 -6.016 1 97.06 127 ILE B C 1
ATOM 2287 O O . ILE B 1 127 ? -7.691 -9.383 -6.598 1 97.06 127 ILE B O 1
ATOM 2291 N N . GLN B 1 128 ? -9.781 -10.195 -6.562 1 95.75 128 GLN B N 1
ATOM 2292 C CA . GLN B 1 128 ? -9.742 -10.555 -7.977 1 95.75 128 GLN B CA 1
ATOM 2293 C C . GLN B 1 128 ? -9.492 -9.328 -8.852 1 95.75 128 GLN B C 1
ATOM 2295 O O . GLN B 1 128 ? -8.695 -9.383 -9.789 1 95.75 128 GLN B O 1
ATOM 2300 N N . LEU B 1 129 ? -10.195 -8.242 -8.578 1 96.19 129 LEU B N 1
ATOM 2301 C CA . LEU B 1 129 ? -10.008 -6.996 -9.32 1 96.19 129 LEU B CA 1
ATOM 2302 C C . LEU B 1 129 ? -8.562 -6.52 -9.219 1 96.19 129 LEU B C 1
ATOM 2304 O O . LEU B 1 129 ? -7.957 -6.141 -10.227 1 96.19 129 LEU B O 1
ATOM 2308 N N . MET B 1 130 ? -7.988 -6.57 -8.016 1 97.19 130 MET B N 1
ATOM 2309 C CA . MET B 1 130 ? -6.629 -6.078 -7.812 1 97.19 130 MET B CA 1
ATOM 2310 C C . MET B 1 130 ? -5.613 -6.969 -8.516 1 97.19 130 MET B C 1
ATOM 2312 O O . MET B 1 130 ? -4.574 -6.492 -8.969 1 97.19 130 MET B O 1
ATOM 2316 N N . LEU B 1 131 ? -5.922 -8.281 -8.641 1 97.06 131 LEU B N 1
ATOM 2317 C CA . LEU B 1 131 ? -5.066 -9.172 -9.422 1 97.06 131 LEU B CA 1
ATOM 2318 C C . LEU B 1 131 ? -5.027 -8.742 -10.883 1 97.06 131 LEU B C 1
ATOM 2320 O O . LEU B 1 131 ? -3.963 -8.734 -11.5 1 97.06 131 LEU B O 1
ATOM 2324 N N . SER B 1 132 ? -6.172 -8.359 -11.352 1 96.19 132 SER B N 1
ATOM 2325 C CA . SER B 1 132 ? -6.23 -7.879 -12.734 1 96.19 132 SER B CA 1
ATOM 2326 C C . SER B 1 132 ? -5.441 -6.586 -12.898 1 96.19 132 SER B C 1
ATOM 2328 O O . SER B 1 132 ? -4.719 -6.414 -13.883 1 96.19 132 SER B O 1
ATOM 2330 N N . VAL B 1 133 ? -5.574 -5.668 -11.945 1 96.88 133 VAL B N 1
ATOM 2331 C CA . VAL B 1 133 ? -4.84 -4.406 -11.961 1 96.88 133 VAL B CA 1
ATOM 2332 C C . VAL B 1 133 ? -3.34 -4.68 -11.906 1 96.88 133 VAL B C 1
ATOM 2334 O O . VAL B 1 133 ? -2.559 -4.027 -12.602 1 96.88 133 VAL B O 1
ATOM 2337 N N . LEU B 1 134 ? -2.953 -5.664 -11.133 1 97.75 134 LEU B N 1
ATOM 2338 C CA . LEU B 1 134 ? -1.558 -6.07 -10.992 1 97.75 134 LEU B CA 1
ATOM 2339 C C . LEU B 1 134 ? -0.996 -6.555 -12.32 1 97.75 134 LEU B C 1
ATOM 2341 O O . LEU B 1 134 ? 0.094 -6.148 -12.727 1 97.75 134 LEU B O 1
ATOM 2345 N N . VAL B 1 135 ? -1.724 -7.402 -12.977 1 97.06 135 VAL B N 1
ATOM 2346 C CA . VAL B 1 135 ? -1.28 -7.941 -14.258 1 97.06 135 VAL B CA 1
ATOM 2347 C C . VAL B 1 135 ? -1.112 -6.809 -15.266 1 97.06 135 VAL B C 1
ATOM 2349 O O . VAL B 1 135 ? -0.101 -6.738 -15.969 1 97.06 135 VAL B O 1
ATOM 2352 N N . GLN B 1 136 ? -2.08 -5.949 -15.312 1 97.06 136 GLN B N 1
ATOM 2353 C CA . GLN B 1 136 ? -2.012 -4.812 -16.219 1 97.06 136 GLN B CA 1
ATOM 2354 C C . GLN B 1 136 ? -0.799 -3.938 -15.922 1 97.06 136 GLN B C 1
ATOM 2356 O O . GLN B 1 136 ? -0.102 -3.496 -16.844 1 97.06 136 GLN B O 1
ATOM 2361 N N . HIS B 1 137 ? -0.583 -3.684 -14.68 1 97.75 137 HIS B N 1
ATOM 2362 C CA . HIS B 1 137 ? 0.563 -2.883 -14.266 1 97.75 137 HIS B CA 1
ATOM 2363 C C . HIS B 1 137 ? 1.874 -3.521 -14.711 1 97.75 137 HIS B C 1
ATOM 2365 O O . HIS B 1 137 ? 2.715 -2.859 -15.32 1 97.75 137 HIS B O 1
ATOM 2371 N N . LEU B 1 138 ? 2.033 -4.82 -14.453 1 97.69 138 LEU B N 1
ATOM 2372 C CA . LEU B 1 138 ? 3.264 -5.523 -14.797 1 97.69 138 LEU B CA 1
ATOM 2373 C C . LEU B 1 138 ? 3.459 -5.57 -16.312 1 97.69 138 LEU B C 1
ATOM 2375 O O . LEU B 1 138 ? 4.582 -5.434 -16.797 1 97.69 138 LEU B O 1
ATOM 2379 N N . GLU B 1 139 ? 2.357 -5.719 -17.031 1 97.25 139 GLU B N 1
ATOM 2380 C CA . GLU B 1 139 ? 2.443 -5.688 -18.484 1 97.25 139 GLU B CA 1
ATOM 2381 C C . GLU B 1 139 ? 2.998 -4.355 -18.984 1 97.25 139 GLU B C 1
ATOM 2383 O O . GLU B 1 139 ? 3.748 -4.309 -19.953 1 97.25 139 GLU B O 1
ATOM 2388 N N . ALA B 1 140 ? 2.668 -3.352 -18.281 1 96.56 140 ALA B N 1
ATOM 2389 C CA . ALA B 1 140 ? 3.033 -2.002 -18.703 1 96.56 140 ALA B CA 1
ATOM 2390 C C . ALA B 1 140 ? 4.469 -1.669 -18.297 1 96.56 140 ALA B C 1
ATOM 2392 O O . ALA B 1 140 ? 5.172 -0.96 -19.016 1 96.56 140 ALA B O 1
ATOM 2393 N N . VAL B 1 141 ? 4.93 -2.213 -17.172 1 95.88 141 VAL B N 1
ATOM 2394 C CA . VAL B 1 141 ? 6.156 -1.647 -16.625 1 95.88 141 VAL B CA 1
ATOM 2395 C C . VAL B 1 141 ? 7.281 -2.678 -16.703 1 95.88 141 VAL B C 1
ATOM 2397 O O . VAL B 1 141 ? 8.453 -2.34 -16.516 1 95.88 141 VAL B O 1
ATOM 2400 N N . TYR B 1 142 ? 7.059 -3.9 -16.953 1 96.19 142 TYR B N 1
ATOM 2401 C CA . TYR B 1 142 ? 8.008 -4.992 -16.75 1 96.19 142 TYR B CA 1
ATOM 2402 C C . TYR B 1 142 ? 9.266 -4.773 -17.578 1 96.19 142 TYR B C 1
ATOM 2404 O O . TYR B 1 142 ? 10.383 -4.879 -17.062 1 96.19 142 TYR B O 1
ATOM 2412 N N . ASP B 1 143 ? 9.148 -4.473 -18.844 1 94.94 143 ASP B N 1
ATOM 2413 C CA . ASP B 1 143 ? 10.305 -4.312 -19.719 1 94.94 143 ASP B CA 1
ATOM 2414 C C . ASP B 1 143 ? 11.203 -3.178 -19.25 1 94.94 143 ASP B C 1
ATOM 2416 O O . ASP B 1 143 ? 12.43 -3.326 -19.203 1 94.94 143 ASP B O 1
ATOM 2420 N N . GLU B 1 144 ? 10.547 -2.082 -18.953 1 95.25 144 GLU B N 1
ATOM 2421 C CA . GLU B 1 144 ? 11.328 -0.967 -18.422 1 95.25 144 GLU B CA 1
ATOM 2422 C C . GLU B 1 144 ? 12.023 -1.346 -17.125 1 95.25 144 GLU B C 1
ATOM 2424 O O . GLU B 1 144 ? 13.188 -1.002 -16.906 1 95.25 144 GLU B O 1
ATOM 2429 N N . PHE B 1 145 ? 11.32 -2.039 -16.25 1 95.56 145 PHE B N 1
ATOM 2430 C CA . PHE B 1 145 ? 11.867 -2.482 -14.969 1 95.56 145 PHE B CA 1
ATOM 2431 C C . PHE B 1 145 ? 13.094 -3.357 -15.188 1 95.56 145 PHE B C 1
ATOM 2433 O O . PHE B 1 145 ? 14.148 -3.115 -14.594 1 95.56 145 PHE B O 1
ATOM 2440 N N . MET B 1 146 ? 13 -4.328 -16.094 1 94.25 146 MET B N 1
ATOM 2441 C CA . MET B 1 146 ? 14.109 -5.23 -16.375 1 94.25 146 MET B CA 1
ATOM 2442 C C . MET B 1 146 ? 15.273 -4.477 -17 1 94.25 146 MET B C 1
ATOM 2444 O O . MET B 1 146 ? 16.438 -4.785 -16.734 1 94.25 146 MET B O 1
ATOM 2448 N N . GLY B 1 147 ? 14.906 -3.525 -17.828 1 94.06 147 GLY B N 1
ATOM 2449 C CA . GLY B 1 147 ? 15.938 -2.672 -18.391 1 94.06 147 GLY B CA 1
ATOM 2450 C C . GLY B 1 147 ? 16.734 -1.911 -17.344 1 94.06 147 GLY B C 1
ATOM 2451 O O . GLY B 1 147 ? 17.953 -1.791 -17.438 1 94.06 147 GLY B O 1
ATOM 2452 N N . GLN B 1 148 ? 16.016 -1.394 -16.328 1 93.12 148 GLN B N 1
ATOM 2453 C CA . GLN B 1 148 ? 16.672 -0.682 -15.242 1 93.12 148 GLN B CA 1
ATOM 2454 C C . GLN B 1 148 ? 17.562 -1.618 -14.422 1 93.12 148 GLN B C 1
ATOM 2456 O O . GLN B 1 148 ? 18.625 -1.216 -13.953 1 93.12 148 GLN B O 1
ATOM 2461 N N . VAL B 1 149 ? 17.156 -2.814 -14.242 1 90.38 149 VAL B N 1
ATOM 2462 C CA . VAL B 1 149 ? 17.859 -3.768 -13.383 1 90.38 149 VAL B CA 1
ATOM 2463 C C . VAL B 1 149 ? 19.078 -4.324 -14.125 1 90.38 149 VAL B C 1
ATOM 2465 O O . VAL B 1 149 ? 20.172 -4.414 -13.555 1 90.38 149 VAL B O 1
ATOM 2468 N N . TRP B 1 150 ? 18.891 -4.625 -15.383 1 89.69 150 TRP B N 1
ATOM 2469 C CA . TRP B 1 150 ? 19.922 -5.398 -16.062 1 89.69 150 TRP B CA 1
ATOM 2470 C C . TRP B 1 150 ? 20.625 -4.555 -17.109 1 89.69 150 TRP B C 1
ATOM 2472 O O . TRP B 1 150 ? 21.6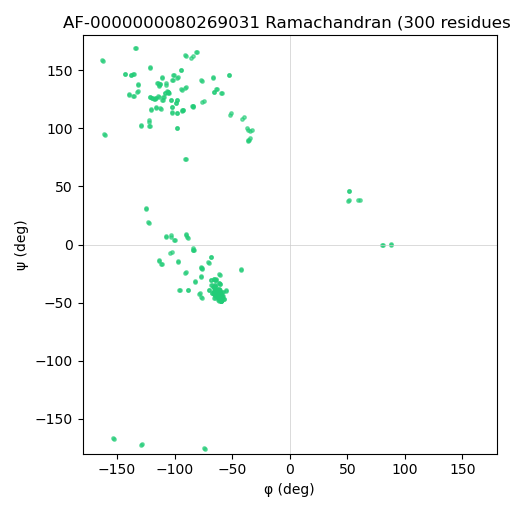41 -4.977 -17.672 1 89.69 150 TRP B O 1
ATOM 2482 N N . GLY B 1 151 ? 19.922 -3.48 -17.391 1 80.38 151 GLY B N 1
ATOM 2483 C CA . GLY B 1 151 ? 20.578 -2.625 -18.359 1 80.38 151 GLY B CA 1
ATOM 2484 C C . GLY B 1 151 ? 21.844 -1.99 -17.844 1 80.38 151 GLY B C 1
ATOM 2485 O O . GLY B 1 151 ? 22.047 -1.909 -16.625 1 80.38 151 GLY B O 1
ATOM 2486 N N . LYS B 1 152 ? 22.953 -1.81 -18.688 1 66 152 LYS B N 1
ATOM 2487 C CA . LYS B 1 152 ? 24.281 -1.25 -18.438 1 66 152 LYS B CA 1
ATOM 2488 C C . LYS B 1 152 ? 24.203 0.255 -18.203 1 66 152 LYS B C 1
ATOM 2490 O O . LYS B 1 152 ? 23.312 0.931 -18.719 1 66 152 LYS B O 1
#

Sequence (304 aa):
MPRKAKKSVESNEKAVKFQEFLIENNINVFSTESMDDDYATVLFRSRIEARGQILPMAILIDTSIFTVIRTQIISGLPEDKQPRIKEYLNELNARYKSFKYYVHQDGKVYLDICLPFVDDTFDSKMIQLMLSVLVQHLEAVYDEFMGQVWGKMPRKAKKSVESNEKAVKFQEFLIENNINVFSTESMDDDYATVLFRSRIEARGQILPMAILIDTSIFTVIRTQIISGLPEDKQPRIKEYLNELNARYKSFKYYVHQDGKVYLDICLPFVDDTFDSKMIQLMLSVLVQHLEAVYDEFMGQVWGK

Foldseek 3Di:
DPPPPQLDLVVALLSVVLVVVCVVVVNDFWDWDFDDDPFRKIKTWGWADAPNDTWTWIWIGTQAQKIKIKIWLADAQDPVQQVQLQVVQVVVPVVDDFWHWDADPRRIIMIMGIDGHDSVRNDSVVVVVVVVVVRVVCNVCVVVSVCSRPPD/DPPPPQLDLVVALLSVVLVVVCVVVVNDFWDWDFDDDPFRKIKTWGWADAPNDTWTWIWIGTQAQKIKIKIWLADAQDPVLQVQLQVVQVVVPVVDDQWHWDADPRRIIMIMGIDGHDSVRNDSVVVVVVSVVVRVVCNVCVVVSVCSRPPD

pLDDT: mean 92.4, std 11.77, range [33.38, 98.62]

Solvent-accessible surface area (backbone atoms only — not comparable to full-atom values): 16604 Å² total; per-residue (Å²): 126,83,76,77,73,75,54,49,56,81,73,17,67,64,44,43,52,43,51,51,51,31,60,76,68,72,56,79,69,60,47,77,46,60,37,92,52,99,44,35,33,29,35,39,36,38,68,44,72,39,89,91,39,81,31,52,28,34,37,41,33,36,69,57,45,53,32,36,42,40,31,45,78,38,79,65,49,55,76,88,50,43,66,64,48,51,52,52,31,28,52,48,35,62,70,38,76,62,46,41,46,28,59,45,96,78,28,27,28,38,40,35,35,46,46,80,32,51,85,92,65,58,54,63,66,56,55,53,51,50,51,52,51,49,44,53,49,41,54,70,40,45,67,61,50,50,42,67,70,71,47,132,126,81,76,76,73,75,52,48,56,80,74,15,68,65,44,42,53,41,51,50,51,30,59,76,67,72,54,80,69,60,47,78,45,58,37,93,52,97,44,34,33,30,36,39,35,37,68,44,70,38,89,89,39,80,29,51,27,33,36,42,33,36,70,58,46,52,30,34,42,40,31,45,77,39,78,65,49,54,75,90,50,43,66,62,47,52,53,52,32,29,51,47,35,61,70,38,78,62,47,41,46,29,57,44,95,79,27,26,28,37,41,34,34,44,45,79,33,52,84,92,64,58,52,61,64,57,54,52,51,49,50,52,53,48,43,54,49,42,53,70,42,43,68,62,51,50,41,68,71,69,48,132